Protein AF-A0A817KZR2-F1 (afdb_monomer)

Sequence (300 aa):
DVAGGILLILSTAPGFYASTDTSLSSEPISIPVISTEQKCSAGTMKNDMGIHPCSLCSSGSRSSA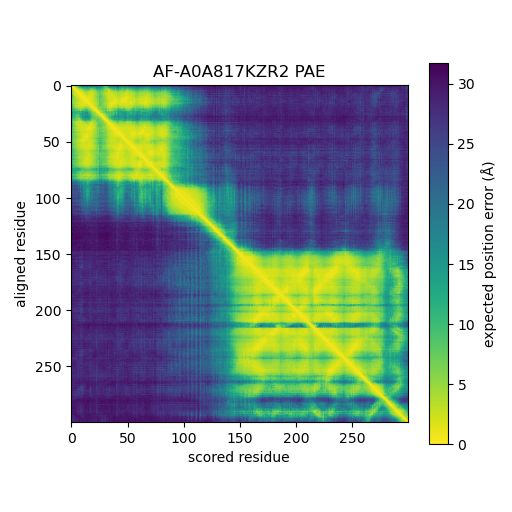GSTNCTACASSAFCPLGATEGEFWIGGLVTIVLIVLVSQAYAFSTKFIAQYPAESVSDSHFACDITIRNALFETTLQSVAVPQSDEEQIIFNLLNEQQWILHVNLLNTEIACSSISAIQIIGSSSVPLKLYPCSNKNSIVKTSIVLSSDADTIQWIIDDFKPIGGLGLGLAGSGKESGSSMLKDLEFSQAFYNSNRTLAQAAAVSLQLTMVSENINFIEKFIDVVKINFPRRFRN

Foldseek 3Di:
DPPDADEAFDKDDWQWAFALPCVPPPDPDDTPRYTDTDGAAWQWTAQDIGRDHTHGDAFQWTGHISHNDTHGDDPPDGGHISRGPPCPVVVVVVVVVVVVVVVVVVVCVVVVCVVCVPPPDDDDPPPPPPVQDDPDDPDPQPRRDDPDDPVVVVVVVQVQPWKKKKKKKFAQKPADPVQKWKWKDDPPDIHTFDKDDWDQDPSMTMIMTIDDDQEIAMEMGGRDQIWTQWMKIWMWIPWDDDDPDTRHIDIGMDIGGDNVDTPRAWDKDFDWDWDDDPPDRTDTRGPGIYIYGYDDDPDD

pLDDT: mean 77.52, std 17.87, range [34.56, 96.69]

Nearest PDB structures (foldseek):
  5k5t-assembly1_A  TM=7.949E-01  e=2.172E-01  Homo sapiens
  7m3g-assembly1_B  TM=4.752E-01  e=4.169E-02  Homo sapiens
  7dd7-assembly1_B  TM=4.635E-01  e=6.382E-02  Gallus gallus
  7dd7-assembly1_A  TM=4.570E-01  e=9.264E-02  Gallus gallus
  7qx4-assembly1_A  TM=4.360E-01  e=1.258E+00  Bacillus thuringiensis serovar israelensis

Mean predicted aligned error: 18.43 Å

Secondary structure (DSSP, 8-state):
------EE---B-TTEEEE--GGG-SS--PSSEEPEEEEPPTTEE--S-BSPPPEEPPTTEEE-TT-SSPEEPPTTS---TTEETTTHHHHHHHHHHHHHHHHHHHHHHHHHHHHS--------TTTT-TTS--S--SSTT--------HHHHHHHHHHHHPPEEEEEEEES----GGGEEEEEEETTEEEEEPPEEEEEETTEEEEEEEE-SSB-EEEEEE-------EEEEEEEE--EEETTEEEPPEEEEEEEE-TT----S-EEEEEEEEE--SSS--EEEEEEEEEEEPPPPPP-

Structure (mmCIF, N/CA/C/O backbone):
data_AF-A0A817KZR2-F1
#
_entry.id   AF-A0A817KZR2-F1
#
loop_
_atom_site.group_PDB
_atom_site.id
_atom_site.type_symbol
_atom_site.label_atom_id
_atom_site.label_alt_id
_atom_site.label_comp_id
_atom_site.label_asym_id
_atom_site.label_entity_id
_atom_site.label_seq_id
_atom_site.pdbx_PDB_ins_code
_atom_site.Cartn_x
_atom_site.Cartn_y
_atom_site.Cartn_z
_atom_site.occupancy
_atom_site.B_iso_or_equiv
_atom_site.auth_seq_id
_atom_site.auth_comp_id
_atom_site.auth_asym_id
_atom_site.auth_atom_id
_atom_site.pdbx_PDB_model_num
ATOM 1 N N . ASP A 1 1 ? 46.552 -14.234 -11.455 1.00 41.91 1 ASP A N 1
ATOM 2 C CA . ASP A 1 1 ? 47.406 -13.303 -12.214 1.00 41.91 1 ASP A CA 1
ATOM 3 C C . ASP A 1 1 ? 47.618 -12.010 -11.457 1.00 41.91 1 ASP A C 1
ATOM 5 O O . ASP A 1 1 ? 46.707 -11.201 -11.357 1.00 41.91 1 ASP A O 1
ATOM 9 N N . VAL A 1 2 ? 48.807 -11.832 -10.876 1.00 44.56 2 VAL A N 1
ATOM 10 C CA . VAL A 1 2 ? 49.249 -10.525 -10.370 1.00 44.56 2 VAL A CA 1
ATOM 11 C C . VAL A 1 2 ? 50.094 -9.917 -11.482 1.00 44.56 2 VAL A C 1
ATOM 13 O O . VAL A 1 2 ? 51.309 -10.096 -11.521 1.00 44.56 2 VAL A O 1
ATOM 16 N N . ALA A 1 3 ? 49.436 -9.304 -12.464 1.00 51.56 3 ALA A N 1
ATOM 17 C CA . ALA A 1 3 ? 50.134 -8.583 -13.518 1.00 51.56 3 ALA A CA 1
ATOM 18 C C . ALA A 1 3 ? 50.828 -7.367 -12.885 1.00 51.56 3 ALA A C 1
ATOM 20 O O . ALA A 1 3 ? 50.173 -6.409 -12.479 1.00 51.56 3 ALA A O 1
ATOM 21 N N . GLY A 1 4 ? 52.152 -7.434 -12.738 1.00 57.16 4 GLY A N 1
ATOM 22 C CA . GLY A 1 4 ? 52.956 -6.289 -12.324 1.00 57.16 4 GLY A CA 1
ATOM 23 C C . GLY A 1 4 ? 52.907 -5.212 -13.407 1.00 57.16 4 GLY A C 1
ATOM 24 O O . GLY A 1 4 ? 53.232 -5.483 -14.560 1.00 57.16 4 GLY A O 1
ATOM 25 N N . GLY A 1 5 ? 52.477 -4.005 -13.045 1.00 68.12 5 GLY A N 1
ATOM 26 C CA . GLY A 1 5 ? 52.471 -2.836 -13.924 1.00 68.12 5 GLY A CA 1
ATOM 27 C C . GLY A 1 5 ? 53.551 -1.835 -13.520 1.00 68.12 5 GLY A C 1
ATOM 28 O O . GLY A 1 5 ? 53.849 -1.682 -12.337 1.00 68.12 5 GLY A O 1
ATOM 29 N N . ILE A 1 6 ? 54.131 -1.142 -14.502 1.00 70.69 6 ILE A N 1
ATOM 30 C CA . ILE A 1 6 ? 55.020 0.002 -14.268 1.00 70.69 6 ILE A CA 1
ATOM 31 C C . ILE A 1 6 ? 54.154 1.268 -14.274 1.00 70.69 6 ILE A C 1
ATOM 33 O O . ILE A 1 6 ? 53.464 1.538 -15.258 1.00 70.69 6 ILE A O 1
ATOM 37 N N . LEU A 1 7 ? 54.191 2.025 -13.175 1.00 78.62 7 LEU A N 1
ATOM 38 C CA . LEU A 1 7 ? 53.552 3.335 -13.041 1.00 78.62 7 LEU A CA 1
ATOM 39 C C . LEU A 1 7 ? 54.625 4.421 -13.144 1.00 78.62 7 LEU A C 1
ATOM 41 O O . LEU A 1 7 ? 55.551 4.455 -12.333 1.00 78.62 7 LEU A O 1
ATOM 45 N N . LEU A 1 8 ? 54.490 5.310 -14.127 1.00 75.50 8 LEU A N 1
ATOM 46 C CA . LEU A 1 8 ? 55.374 6.461 -14.299 1.00 75.50 8 LEU A CA 1
ATOM 47 C C . LEU A 1 8 ? 54.651 7.724 -13.819 1.00 75.50 8 LEU A C 1
ATOM 49 O O . LEU A 1 8 ? 53.699 8.176 -14.454 1.00 75.50 8 LEU A O 1
ATOM 53 N N . ILE A 1 9 ? 55.109 8.289 -12.698 1.00 84.81 9 ILE A N 1
ATOM 54 C CA . ILE A 1 9 ? 54.607 9.559 -12.159 1.00 84.81 9 ILE A CA 1
ATOM 55 C C . ILE A 1 9 ? 55.545 10.676 -12.611 1.00 84.81 9 ILE A C 1
ATOM 57 O O . ILE A 1 9 ? 56.707 10.727 -12.203 1.00 84.81 9 ILE A O 1
ATOM 61 N N . LEU A 1 10 ? 55.046 11.558 -13.470 1.00 86.56 10 LEU A N 1
ATOM 62 C CA . LEU A 1 10 ? 55.789 12.702 -13.985 1.00 86.56 10 LEU A CA 1
ATOM 63 C C . LEU A 1 10 ? 55.672 13.891 -13.024 1.00 86.56 10 LEU A C 1
ATOM 65 O O . LEU A 1 10 ? 54.640 14.104 -12.389 1.00 86.56 10 LEU A O 1
ATOM 69 N N . SER A 1 11 ? 56.751 14.665 -12.912 1.00 90.69 11 SER A N 1
ATOM 70 C CA . SER A 1 11 ? 56.744 15.931 -12.175 1.00 90.69 11 SER A CA 1
ATOM 71 C C . SER A 1 11 ? 55.831 16.929 -12.878 1.00 90.69 11 SER A C 1
ATOM 73 O O . SER A 1 11 ? 55.920 17.063 -14.096 1.00 90.69 11 SER A O 1
ATOM 75 N N . THR A 1 12 ? 54.995 17.638 -12.120 1.00 93.50 12 THR A N 1
ATOM 76 C CA . THR A 1 12 ? 54.039 18.597 -12.683 1.00 93.50 12 THR A CA 1
ATOM 77 C C . THR A 1 12 ? 54.396 20.032 -12.328 1.00 93.50 12 THR A C 1
ATOM 79 O O . THR A 1 12 ? 55.004 20.296 -11.282 1.00 93.50 12 THR A O 1
ATOM 82 N N . ALA A 1 13 ? 54.001 20.970 -13.189 1.00 93.75 13 ALA A N 1
ATOM 83 C CA . ALA A 1 13 ? 54.174 22.401 -12.947 1.00 93.75 13 ALA A CA 1
ATOM 84 C C . ALA A 1 13 ? 53.373 22.902 -11.716 1.00 93.75 13 ALA A C 1
ATOM 86 O O . ALA A 1 13 ? 52.392 22.266 -11.308 1.00 93.75 13 ALA A O 1
ATOM 87 N N . PRO A 1 14 ? 53.749 24.056 -11.123 1.00 95.00 14 PRO A N 1
ATOM 88 C CA . PRO A 1 14 ? 52.947 24.721 -10.095 1.00 95.00 14 PRO A CA 1
ATOM 89 C C . PRO A 1 14 ? 51.485 24.910 -10.531 1.00 95.00 14 PRO A C 1
ATOM 91 O O . PRO A 1 14 ? 51.208 25.235 -11.684 1.00 95.00 14 PRO A O 1
ATOM 94 N N . GLY A 1 15 ? 50.544 24.695 -9.610 1.00 92.50 15 GLY A N 1
ATOM 95 C CA . GLY A 1 15 ? 49.101 24.699 -9.884 1.00 92.50 15 GLY A CA 1
ATOM 96 C C . GLY A 1 15 ? 48.530 23.384 -10.445 1.00 92.50 15 GLY A C 1
ATOM 97 O O . GLY A 1 15 ? 47.311 23.285 -10.615 1.00 92.50 15 GLY A O 1
ATOM 98 N N . PHE A 1 16 ? 49.363 22.364 -10.685 1.00 94.06 16 PHE A N 1
ATOM 99 C CA . PHE A 1 16 ? 48.947 21.049 -11.190 1.00 94.06 16 PHE A CA 1
ATOM 100 C C . PHE A 1 16 ? 49.477 19.910 -10.312 1.00 94.06 16 PHE A C 1
ATOM 102 O O . PHE A 1 16 ? 50.561 20.011 -9.742 1.00 94.06 16 PHE A O 1
ATOM 109 N N . TYR A 1 17 ? 48.759 18.794 -10.225 1.00 92.81 17 TYR A N 1
ATOM 110 C CA . TYR A 1 17 ? 49.214 17.561 -9.580 1.00 92.81 17 TYR A CA 1
ATOM 111 C C . TYR A 1 17 ? 49.200 16.391 -10.565 1.00 92.81 17 TYR A C 1
ATOM 113 O O . TYR A 1 17 ? 48.464 16.405 -11.552 1.00 92.81 17 TYR A O 1
ATOM 121 N N . ALA A 1 18 ? 50.034 15.385 -10.307 1.00 89.88 18 ALA A N 1
ATOM 122 C CA . ALA A 1 18 ? 50.061 14.172 -11.109 1.00 89.88 18 ALA A CA 1
ATOM 123 C C . ALA A 1 18 ? 48.846 13.304 -10.758 1.00 89.88 18 ALA A C 1
ATOM 125 O O . ALA A 1 18 ? 48.702 12.880 -9.610 1.00 89.88 18 ALA A O 1
ATOM 126 N N . SER A 1 19 ? 47.983 13.039 -11.736 1.00 84.44 19 SER A N 1
ATOM 127 C CA . SER A 1 19 ? 46.818 12.170 -11.580 1.00 84.44 19 SER A CA 1
ATOM 128 C C . SER A 1 19 ? 46.979 10.907 -12.413 1.00 84.44 19 SER A C 1
ATOM 130 O O . SER A 1 19 ? 47.470 10.944 -13.540 1.00 84.44 19 SER A O 1
ATOM 132 N N . THR A 1 20 ? 46.571 9.776 -11.849 1.00 79.31 20 THR A N 1
ATOM 133 C CA . THR A 1 20 ? 46.476 8.491 -12.557 1.00 79.31 20 THR A CA 1
ATOM 134 C C . THR A 1 20 ? 45.044 8.196 -12.994 1.00 79.31 20 THR A C 1
ATOM 136 O O . THR A 1 20 ? 44.739 7.064 -13.367 1.00 79.31 20 THR A O 1
ATOM 139 N N . ASP A 1 21 ? 44.146 9.179 -12.880 1.00 75.44 21 ASP A N 1
ATOM 140 C CA . ASP A 1 21 ? 42.753 9.031 -13.270 1.00 75.44 21 ASP A CA 1
ATOM 141 C C . ASP A 1 21 ? 42.641 8.946 -14.797 1.00 75.44 21 ASP A C 1
ATOM 143 O O . ASP A 1 21 ? 42.759 9.928 -15.527 1.00 75.44 21 ASP A O 1
ATOM 147 N N . THR A 1 22 ? 42.431 7.726 -15.279 1.00 65.94 22 THR A N 1
ATOM 148 C CA . THR A 1 22 ? 42.305 7.410 -16.704 1.00 65.94 22 THR A CA 1
ATOM 149 C C . THR A 1 22 ? 40.909 7.706 -17.248 1.00 65.94 22 THR A C 1
ATOM 151 O O . THR A 1 22 ? 40.724 7.668 -18.461 1.00 65.94 22 THR A O 1
ATOM 154 N N . SER A 1 23 ? 39.935 8.056 -16.395 1.00 68.25 23 SER A N 1
ATOM 155 C CA . SER A 1 23 ? 38.564 8.378 -16.826 1.00 68.25 23 SER A CA 1
ATOM 156 C C . SER A 1 23 ? 38.466 9.680 -17.628 1.00 68.25 23 SER A C 1
ATOM 158 O O . SER A 1 23 ? 37.510 9.882 -18.374 1.00 68.25 23 SER A O 1
ATOM 160 N N . LEU A 1 24 ? 39.473 10.547 -17.499 1.00 59.59 24 LEU A N 1
ATOM 161 C CA . LEU A 1 24 ? 39.588 11.819 -18.213 1.00 59.59 24 LEU A CA 1
ATOM 162 C C . LEU A 1 24 ? 40.488 11.723 -19.460 1.00 59.59 24 LEU A C 1
ATOM 164 O O . LEU A 1 24 ? 40.603 12.695 -20.205 1.00 59.59 24 LEU A O 1
ATOM 168 N N . SER A 1 25 ? 41.117 10.567 -19.699 1.00 58.56 25 SER A N 1
ATOM 169 C CA . SER A 1 25 ? 41.949 10.303 -20.877 1.00 58.56 25 SER A CA 1
ATOM 170 C C . SER A 1 25 ? 41.083 9.800 -22.032 1.00 58.56 25 SER A C 1
ATOM 172 O O . SER A 1 25 ? 40.357 8.820 -21.891 1.00 58.56 25 SER A O 1
ATOM 174 N N . SER A 1 26 ? 41.185 10.434 -23.204 1.00 57.88 26 SER A N 1
ATOM 175 C CA . SER A 1 26 ? 40.525 9.968 -24.434 1.00 57.88 26 SER A CA 1
ATOM 176 C C . SER A 1 26 ? 41.193 8.738 -25.065 1.00 57.88 26 SER A C 1
ATOM 178 O O . SER A 1 26 ? 40.680 8.204 -26.046 1.00 57.88 26 SER A O 1
ATOM 180 N N . GLU A 1 27 ? 42.335 8.301 -24.531 1.00 62.09 27 GLU A N 1
ATOM 181 C CA . GLU A 1 27 ? 43.135 7.188 -25.047 1.00 62.09 27 GLU A CA 1
ATOM 182 C C . GLU A 1 27 ? 42.934 5.909 -24.205 1.00 62.09 27 GLU A C 1
ATOM 184 O O . GLU A 1 27 ? 42.868 5.991 -22.972 1.00 62.09 27 GLU A O 1
ATOM 189 N N . PRO A 1 28 ? 42.853 4.720 -24.840 1.00 57.88 28 PRO A N 1
ATOM 190 C CA . PRO A 1 28 ? 42.720 3.442 -24.145 1.00 57.88 28 PRO A CA 1
ATOM 191 C C . PRO A 1 28 ? 43.945 3.153 -23.265 1.00 57.88 28 PRO A C 1
ATOM 193 O O . PRO A 1 28 ? 45.081 3.428 -23.641 1.00 57.88 28 PRO A O 1
ATOM 196 N N . ILE A 1 29 ? 43.710 2.562 -22.090 1.00 61.19 29 ILE A N 1
ATOM 197 C CA . ILE A 1 29 ? 44.733 2.301 -21.067 1.00 61.19 29 ILE A CA 1
ATOM 198 C C . ILE A 1 29 ? 45.778 1.307 -21.604 1.00 61.19 29 ILE A C 1
ATOM 200 O O . ILE A 1 29 ? 45.585 0.092 -21.547 1.00 61.19 29 ILE A O 1
ATOM 204 N N . SER A 1 30 ? 46.900 1.815 -22.114 1.00 59.22 30 SER A N 1
ATOM 205 C CA . SER A 1 30 ? 48.088 1.024 -22.449 1.00 59.22 30 SER A CA 1
ATOM 206 C C . SER A 1 30 ? 49.086 1.065 -21.293 1.00 59.22 30 SER A C 1
ATOM 208 O O . SER A 1 30 ? 49.420 2.139 -20.803 1.00 59.22 30 SER A O 1
ATOM 210 N N . ILE A 1 31 ? 49.583 -0.094 -20.855 1.00 64.69 31 ILE A N 1
ATOM 211 C CA . ILE A 1 31 ? 50.676 -0.183 -19.873 1.00 64.69 31 ILE A CA 1
ATOM 212 C C . ILE A 1 31 ? 51.995 0.189 -20.586 1.00 64.69 31 ILE A C 1
ATOM 214 O O . ILE A 1 31 ? 52.243 -0.360 -21.662 1.00 64.69 31 ILE A O 1
ATOM 218 N N . PRO A 1 32 ? 52.864 1.054 -20.015 1.00 61.34 32 PRO A N 1
ATOM 219 C CA . PRO A 1 32 ? 52.810 1.636 -18.667 1.00 61.34 32 PRO A CA 1
ATOM 220 C C . PRO A 1 32 ? 51.806 2.790 -18.519 1.00 61.34 32 PRO A C 1
ATOM 222 O O . PRO A 1 32 ? 51.666 3.617 -19.413 1.00 61.34 32 PRO A O 1
ATOM 225 N N . VAL A 1 33 ? 51.158 2.877 -17.348 1.00 72.31 33 VAL A N 1
ATOM 226 C CA . VAL A 1 33 ? 50.273 4.006 -17.008 1.00 72.31 33 VAL A CA 1
ATOM 227 C C . VAL A 1 33 ? 51.147 5.226 -16.723 1.00 72.31 33 VAL A C 1
ATOM 229 O O . VAL A 1 33 ? 51.982 5.200 -15.814 1.00 72.31 33 VAL A O 1
ATOM 232 N N . ILE A 1 34 ? 50.967 6.284 -17.510 1.00 75.69 34 ILE A N 1
ATOM 233 C CA . ILE A 1 34 ? 51.664 7.563 -17.354 1.00 75.69 34 ILE A CA 1
ATOM 234 C C . ILE A 1 34 ? 50.705 8.533 -16.668 1.00 75.69 34 ILE A C 1
ATOM 236 O O . ILE A 1 34 ? 49.574 8.705 -17.120 1.00 75.69 34 ILE A O 1
ATOM 240 N N . SER A 1 35 ? 51.138 9.162 -15.574 1.00 82.06 35 SER A N 1
ATOM 241 C CA . SER A 1 35 ? 50.326 10.181 -14.906 1.00 82.06 35 SER A CA 1
ATOM 242 C C . SER A 1 35 ? 50.127 11.404 -15.803 1.00 82.06 35 SER A C 1
ATOM 244 O O . SER A 1 35 ? 51.094 11.901 -16.385 1.00 82.06 35 SER A O 1
ATOM 246 N N . THR A 1 36 ? 48.917 11.948 -15.838 1.00 83.81 36 THR A N 1
ATOM 247 C CA . THR A 1 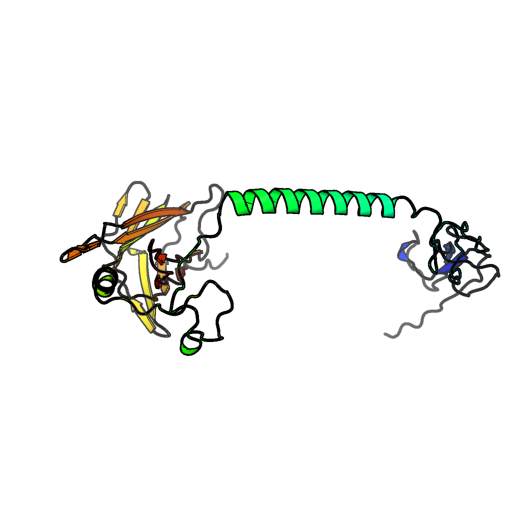36 ? 48.599 13.196 -16.540 1.00 83.81 36 THR A CA 1
ATOM 248 C C . THR A 1 36 ? 48.584 14.376 -15.573 1.00 83.81 36 THR A C 1
ATOM 250 O O . THR A 1 36 ? 48.220 14.225 -14.404 1.00 83.81 36 THR A O 1
ATOM 253 N N . GLU A 1 37 ? 48.952 15.566 -16.050 1.00 89.50 37 GLU A N 1
ATOM 254 C CA . GLU A 1 37 ? 48.844 16.791 -15.255 1.00 89.50 37 GLU A CA 1
ATOM 255 C C . GLU A 1 37 ? 47.373 17.177 -15.071 1.00 89.50 37 GLU A C 1
ATOM 257 O O . GLU A 1 37 ? 46.658 17.441 -16.038 1.00 89.50 37 GLU A O 1
ATOM 262 N N . GLN A 1 38 ? 46.917 17.242 -13.821 1.00 91.44 38 GLN A N 1
ATOM 263 C CA . GLN A 1 38 ? 45.575 17.692 -13.477 1.00 91.44 38 GLN A CA 1
ATOM 264 C C . GLN A 1 38 ? 45.643 1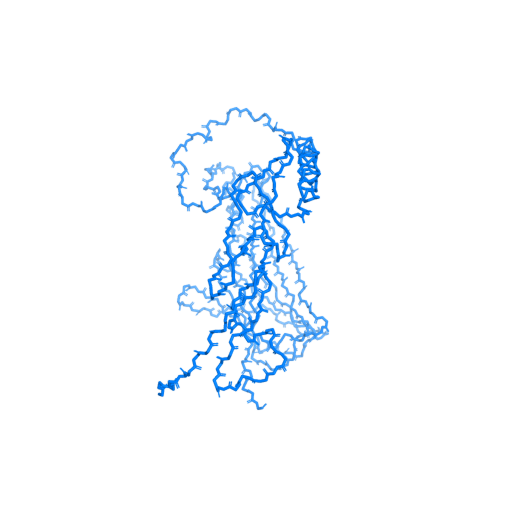8.986 -12.676 1.00 91.44 38 GLN A C 1
ATOM 266 O O . GLN A 1 38 ? 46.446 19.141 -11.759 1.00 91.44 38 GLN A O 1
ATOM 271 N N . LYS A 1 39 ? 44.788 19.944 -13.028 1.00 94.19 39 LYS A N 1
ATOM 272 C CA . LYS A 1 39 ? 44.721 21.243 -12.358 1.00 94.19 39 LYS A CA 1
ATOM 273 C C . LYS A 1 39 ? 44.287 21.066 -10.898 1.00 94.19 39 LYS A C 1
ATOM 275 O O . LYS A 1 39 ? 43.334 20.333 -10.633 1.00 94.19 39 LYS A O 1
ATOM 280 N N . CYS A 1 40 ? 44.946 21.754 -9.964 1.00 93.94 40 CYS A N 1
ATOM 281 C CA . CYS A 1 40 ? 44.518 21.779 -8.564 1.00 93.94 40 CYS A CA 1
ATOM 282 C C . CYS A 1 40 ? 43.063 22.260 -8.458 1.00 93.94 40 CYS A C 1
ATOM 284 O O . CYS A 1 40 ? 42.676 23.231 -9.120 1.00 93.94 40 CYS A O 1
ATOM 286 N N . SER A 1 41 ? 42.255 21.598 -7.629 1.00 93.12 41 SER A N 1
ATOM 287 C CA . SER A 1 41 ? 40.879 22.021 -7.366 1.00 93.12 41 SER A CA 1
ATOM 288 C C . SER A 1 41 ? 40.859 23.386 -6.676 1.00 93.12 41 SER A C 1
ATOM 290 O O . SER A 1 41 ? 41.814 23.764 -5.991 1.00 93.12 41 SER A O 1
ATOM 292 N N . ALA A 1 42 ? 39.772 24.142 -6.840 1.00 92.81 42 ALA A N 1
ATOM 293 C CA . ALA A 1 42 ? 39.595 25.382 -6.086 1.00 92.81 42 ALA A CA 1
ATOM 294 C C . ALA A 1 42 ? 39.697 25.107 -4.571 1.00 92.81 42 ALA A C 1
ATOM 296 O O . ALA A 1 42 ? 39.339 24.020 -4.116 1.00 92.81 42 ALA A O 1
ATOM 297 N N . GLY A 1 43 ? 40.241 26.059 -3.809 1.00 91.38 43 GLY A N 1
ATOM 298 C CA . GLY A 1 43 ? 40.534 25.885 -2.379 1.00 91.38 43 GLY A CA 1
ATOM 299 C C . GLY A 1 43 ? 41.850 25.155 -2.069 1.00 91.38 43 GLY A C 1
ATOM 300 O O . GLY A 1 43 ? 42.233 25.048 -0.901 1.00 91.38 43 GLY A O 1
ATOM 301 N N . THR A 1 44 ? 42.570 24.682 -3.092 1.00 95.19 44 THR A N 1
ATOM 302 C CA . THR A 1 44 ? 43.921 24.113 -2.958 1.00 95.19 44 THR A CA 1
ATOM 303 C C . THR A 1 44 ? 44.956 24.929 -3.734 1.00 95.19 44 THR A C 1
ATOM 305 O O . THR A 1 44 ? 44.606 25.697 -4.635 1.00 95.19 44 THR A O 1
ATOM 308 N N . MET A 1 45 ? 46.232 24.795 -3.379 1.00 94.94 45 MET A N 1
ATOM 309 C CA . MET A 1 45 ? 47.356 25.428 -4.065 1.00 94.94 45 MET A CA 1
ATOM 310 C C . MET A 1 45 ? 48.526 24.462 -4.241 1.00 94.94 45 MET A C 1
ATOM 312 O O . MET A 1 45 ? 48.655 23.465 -3.530 1.00 94.94 45 MET A O 1
ATOM 316 N N . LYS A 1 46 ? 49.407 24.786 -5.185 1.00 95.94 46 LYS A N 1
ATOM 317 C CA . LYS A 1 46 ? 50.726 24.163 -5.302 1.00 95.94 46 LYS A CA 1
ATOM 318 C C . LYS A 1 46 ? 51.703 25.171 -5.891 1.00 95.94 46 LYS A C 1
ATOM 320 O O . LYS A 1 46 ? 51.581 25.544 -7.056 1.00 95.94 46 LYS A O 1
ATOM 325 N N . ASN A 1 47 ? 52.641 25.616 -5.072 1.00 94.69 47 ASN A N 1
ATOM 326 C CA . ASN A 1 47 ? 53.638 26.630 -5.407 1.00 94.69 47 ASN A CA 1
ATOM 327 C C . ASN A 1 47 ? 54.898 26.036 -6.056 1.00 94.69 47 ASN A C 1
ATOM 329 O O . ASN A 1 47 ? 55.564 26.731 -6.819 1.00 94.69 47 ASN A O 1
ATOM 333 N N . ASP A 1 48 ? 55.190 24.760 -5.800 1.00 93.38 48 ASP A N 1
ATOM 334 C CA . ASP A 1 48 ? 56.425 24.109 -6.236 1.00 93.38 48 ASP A CA 1
ATOM 335 C C . ASP A 1 48 ? 56.184 23.062 -7.333 1.00 93.38 48 ASP A C 1
ATOM 337 O O . ASP A 1 48 ? 55.130 22.424 -7.411 1.00 93.38 48 ASP A O 1
ATOM 341 N N . MET A 1 49 ? 57.191 22.863 -8.185 1.00 92.81 49 MET A N 1
ATOM 342 C CA . MET A 1 49 ? 57.205 21.781 -9.169 1.00 92.81 49 MET A CA 1
ATOM 343 C C . MET A 1 49 ? 57.480 20.446 -8.466 1.00 92.81 49 MET A C 1
ATOM 345 O O . MET A 1 49 ? 58.376 20.358 -7.628 1.00 92.81 49 MET A O 1
ATOM 349 N N . GLY A 1 50 ? 56.740 19.392 -8.810 1.00 90.00 50 GLY A N 1
ATOM 350 C CA . GLY A 1 50 ? 56.990 18.066 -8.241 1.00 90.00 50 GLY A CA 1
ATOM 351 C C . GLY A 1 50 ? 55.826 17.098 -8.386 1.00 90.00 50 GLY A C 1
ATOM 352 O O . GLY A 1 50 ? 54.813 17.406 -9.009 1.00 90.00 50 GLY A O 1
ATOM 353 N N . ILE A 1 51 ? 55.947 15.931 -7.757 1.00 89.06 51 ILE A N 1
ATOM 354 C CA . ILE A 1 51 ? 54.920 14.872 -7.776 1.00 89.06 51 ILE A CA 1
ATOM 355 C C . ILE A 1 51 ? 53.909 14.977 -6.623 1.00 89.06 51 ILE A C 1
ATOM 357 O O . ILE A 1 51 ? 52.995 14.166 -6.517 1.00 89.06 51 ILE A O 1
ATOM 361 N N . HIS A 1 52 ? 54.078 15.957 -5.734 1.00 85.25 52 HIS A N 1
ATOM 362 C CA . HIS A 1 52 ? 53.237 16.104 -4.549 1.00 85.25 52 HIS A CA 1
ATOM 363 C C . HIS A 1 52 ? 51.808 16.559 -4.900 1.00 85.25 52 HIS A C 1
ATOM 365 O O . HIS A 1 52 ? 51.621 17.285 -5.889 1.00 85.25 52 HIS A O 1
ATOM 371 N N . PRO A 1 53 ? 50.809 16.154 -4.091 1.00 91.12 53 PRO A N 1
ATOM 372 C CA . PRO A 1 53 ? 49.437 16.630 -4.231 1.00 91.12 53 PRO A CA 1
ATOM 373 C C . PRO A 1 53 ? 49.328 18.124 -3.892 1.00 91.12 53 PRO A C 1
ATOM 375 O O . PRO A 1 53 ? 50.216 18.702 -3.263 1.00 91.12 53 PRO A O 1
ATOM 378 N N . CYS A 1 54 ? 48.221 18.747 -4.295 1.00 94.62 54 CYS A N 1
ATOM 379 C CA . CYS A 1 54 ? 47.911 20.126 -3.920 1.00 94.62 54 CYS A CA 1
ATOM 380 C C . CYS A 1 54 ? 47.644 20.226 -2.406 1.00 94.62 54 CYS A C 1
ATOM 382 O O . CYS A 1 54 ? 47.032 19.333 -1.817 1.00 94.62 54 CYS A O 1
ATOM 384 N N . SER A 1 55 ? 48.083 21.315 -1.777 1.00 94.88 55 SER A N 1
ATOM 385 C CA . SER A 1 55 ? 47.843 21.607 -0.362 1.00 94.88 55 SER A CA 1
ATOM 386 C C . SER A 1 55 ? 46.596 22.475 -0.186 1.00 94.88 55 SER A C 1
ATOM 388 O O . SER A 1 55 ? 46.258 23.281 -1.049 1.00 94.88 55 SER A O 1
ATOM 390 N N . LEU A 1 56 ? 45.879 22.312 0.926 1.00 95.25 56 LEU A N 1
ATOM 391 C CA . LEU A 1 56 ? 44.700 23.128 1.230 1.00 95.25 56 LEU A CA 1
ATOM 392 C C . LEU A 1 56 ? 45.105 24.546 1.646 1.00 95.25 56 LEU A C 1
ATOM 394 O O . LEU A 1 56 ? 46.050 24.728 2.416 1.00 95.25 56 LEU A O 1
ATOM 398 N N . CYS A 1 57 ? 44.349 25.545 1.187 1.00 94.56 57 CYS A N 1
ATOM 399 C CA . CYS A 1 57 ? 44.469 26.908 1.694 1.00 94.56 57 CYS A CA 1
ATOM 400 C C . CYS A 1 57 ? 44.071 26.974 3.173 1.00 94.56 57 CYS A C 1
ATOM 402 O O . CYS A 1 57 ? 43.045 26.419 3.573 1.00 94.56 57 CYS A O 1
ATOM 404 N N . SER A 1 58 ? 44.870 27.668 3.988 1.00 94.81 58 SER A N 1
ATOM 405 C CA . SER A 1 58 ? 44.594 27.863 5.413 1.00 94.81 58 SER A CA 1
ATOM 406 C C . SER A 1 58 ? 43.344 28.720 5.635 1.00 94.81 58 SER A C 1
ATOM 408 O O . SER A 1 58 ? 42.924 29.482 4.760 1.00 94.81 58 SER A O 1
ATOM 410 N N . SER A 1 59 ? 42.749 28.617 6.826 1.00 91.88 59 SER A N 1
ATOM 411 C CA . SER A 1 59 ? 41.609 29.450 7.226 1.00 91.88 59 SER A CA 1
ATOM 412 C C . SER A 1 59 ? 41.913 30.938 7.036 1.00 91.88 59 SER A C 1
ATOM 414 O O . SER A 1 59 ? 42.978 31.404 7.443 1.00 91.88 59 SER A O 1
ATOM 416 N N . GLY A 1 60 ? 40.972 31.684 6.456 1.00 91.25 60 GLY A N 1
ATOM 417 C CA . GLY A 1 60 ? 41.170 33.097 6.116 1.00 91.25 60 GLY A CA 1
ATOM 418 C C . GLY A 1 60 ? 41.816 33.336 4.748 1.00 91.25 60 GLY A C 1
ATOM 419 O O . GLY A 1 60 ? 42.015 34.493 4.372 1.00 91.25 60 GLY A O 1
ATOM 420 N N . SER A 1 61 ? 42.107 32.280 3.984 1.00 93.62 61 SER A N 1
ATOM 421 C CA . SER A 1 61 ? 42.606 32.372 2.613 1.00 93.62 61 SER A CA 1
ATOM 422 C C . SER A 1 61 ? 41.794 31.513 1.641 1.00 93.62 61 SER A C 1
ATOM 424 O O . SER A 1 61 ? 41.149 30.544 2.038 1.00 93.62 61 SER A O 1
ATOM 426 N N . ARG A 1 62 ? 41.812 31.883 0.360 1.00 92.00 62 ARG A N 1
ATOM 427 C CA . ARG A 1 62 ? 41.072 31.224 -0.722 1.00 92.00 62 ARG A CA 1
ATOM 428 C C . ARG A 1 62 ? 41.932 31.058 -1.970 1.00 92.00 62 ARG A C 1
ATOM 430 O O . ARG A 1 62 ? 42.904 31.788 -2.158 1.00 92.00 62 ARG A O 1
ATOM 437 N N . SER A 1 63 ? 41.554 30.142 -2.852 1.00 93.31 63 SER A N 1
ATOM 438 C CA . SER A 1 63 ? 42.177 30.009 -4.171 1.00 93.31 63 SER A CA 1
ATOM 439 C C . SER A 1 63 ? 41.170 29.598 -5.241 1.00 93.31 63 SER A C 1
ATOM 441 O O . SER A 1 63 ? 40.206 28.871 -4.984 1.00 93.31 63 SER A O 1
ATOM 443 N N . SER A 1 64 ? 41.411 30.044 -6.472 1.00 91.88 64 SER A N 1
ATOM 444 C CA . SER A 1 64 ? 40.770 29.486 -7.660 1.00 91.88 64 SER A CA 1
ATOM 445 C C . SER A 1 64 ? 41.489 28.216 -8.119 1.00 91.88 64 SER A C 1
ATOM 447 O O . SER A 1 64 ? 42.619 27.925 -7.717 1.00 91.88 64 SER A O 1
ATOM 449 N N . ALA A 1 65 ? 40.820 27.428 -8.964 1.00 91.44 65 ALA A N 1
ATOM 450 C CA . ALA A 1 65 ? 41.412 26.217 -9.517 1.00 91.44 65 ALA A CA 1
ATOM 451 C C . ALA A 1 65 ? 42.742 26.540 -10.221 1.00 91.44 65 ALA A C 1
ATOM 453 O O . ALA A 1 65 ? 42.805 27.460 -11.044 1.00 91.44 65 ALA A O 1
ATOM 454 N N . GLY A 1 66 ? 43.774 25.745 -9.929 1.00 90.81 66 GLY A N 1
ATOM 455 C CA . GLY A 1 66 ? 45.150 25.864 -10.432 1.00 90.81 66 GLY A CA 1
ATOM 456 C C . GLY A 1 66 ? 45.920 27.095 -9.973 1.00 90.81 66 GLY A C 1
ATOM 457 O O . GLY A 1 66 ? 46.867 27.493 -10.645 1.00 90.81 66 GLY A O 1
ATOM 458 N N . SER A 1 67 ? 45.523 27.706 -8.859 1.00 91.94 67 SER A N 1
ATOM 459 C CA . SER A 1 67 ? 46.320 28.766 -8.252 1.00 91.94 67 SER A CA 1
ATOM 460 C C . SER A 1 67 ? 47.624 28.219 -7.665 1.00 91.94 67 SER A C 1
ATOM 462 O O . SER A 1 67 ? 47.664 27.135 -7.077 1.00 91.94 67 SER A O 1
ATOM 464 N N . THR A 1 68 ? 48.694 29.004 -7.774 1.00 95.19 68 THR A N 1
ATOM 465 C CA . THR A 1 68 ? 49.983 28.712 -7.133 1.00 95.19 68 THR A CA 1
ATOM 466 C C . THR A 1 68 ? 50.051 29.222 -5.696 1.00 95.19 68 THR A C 1
ATOM 468 O O . THR A 1 68 ? 50.837 28.696 -4.918 1.00 95.19 68 THR A O 1
ATOM 471 N N . ASN A 1 69 ? 49.192 30.182 -5.330 1.00 95.38 69 ASN A N 1
ATOM 472 C CA . ASN A 1 69 ? 49.139 30.816 -4.011 1.00 95.38 69 ASN A CA 1
ATOM 473 C C . ASN A 1 69 ? 47.690 30.954 -3.507 1.00 95.38 69 ASN A C 1
ATOM 475 O O . ASN A 1 69 ? 46.753 31.069 -4.301 1.00 95.38 69 ASN A O 1
ATOM 479 N N . CYS A 1 70 ? 47.506 31.023 -2.188 1.00 94.19 70 CYS A N 1
ATOM 480 C CA . CYS A 1 70 ? 46.229 31.406 -1.581 1.00 94.19 70 CYS A CA 1
ATOM 481 C C . CYS A 1 70 ? 46.168 32.925 -1.367 1.00 94.19 70 CYS A C 1
ATOM 483 O O . CYS A 1 70 ? 47.136 33.541 -0.920 1.00 94.19 70 CYS A O 1
ATOM 485 N N . THR A 1 71 ? 45.026 33.537 -1.668 1.00 94.25 71 THR A N 1
ATOM 486 C CA . THR A 1 71 ? 44.759 34.963 -1.448 1.00 94.25 71 THR A CA 1
ATOM 487 C C . THR A 1 71 ? 43.976 35.160 -0.155 1.00 94.25 71 THR A C 1
ATOM 489 O O . THR A 1 71 ? 43.121 34.346 0.188 1.00 94.25 71 THR A O 1
ATOM 492 N N . ALA A 1 72 ? 44.260 36.227 0.594 1.00 93.50 72 ALA A N 1
ATOM 493 C CA . ALA A 1 72 ? 43.517 36.523 1.816 1.00 93.50 72 ALA A CA 1
ATOM 494 C C . ALA A 1 72 ? 42.054 36.872 1.496 1.00 93.50 72 ALA A C 1
ATOM 496 O O . ALA A 1 72 ? 41.761 37.615 0.555 1.00 93.50 72 ALA A O 1
ATOM 497 N N . CYS A 1 73 ? 41.134 36.346 2.298 1.00 89.38 73 CYS A N 1
ATOM 498 C CA . CYS A 1 73 ? 39.729 36.722 2.243 1.00 89.38 73 CYS A CA 1
ATOM 499 C C . CYS A 1 73 ? 39.519 38.156 2.765 1.00 89.38 73 CYS A C 1
ATOM 501 O O . CYS A 1 73 ? 40.292 38.659 3.580 1.00 89.38 73 CYS A O 1
ATOM 503 N N . ALA A 1 74 ? 38.463 38.829 2.294 1.00 88.31 74 ALA A N 1
ATOM 504 C CA . ALA A 1 74 ? 38.081 40.139 2.820 1.00 88.31 74 ALA A CA 1
ATOM 505 C C . ALA A 1 74 ? 37.735 40.035 4.316 1.00 88.31 74 ALA A C 1
ATOM 507 O O . ALA A 1 74 ? 37.164 39.035 4.748 1.00 88.31 74 ALA A O 1
ATOM 508 N N . SER A 1 75 ? 38.022 41.081 5.094 1.00 81.69 75 SER A N 1
ATOM 509 C CA . SER A 1 75 ? 37.821 41.095 6.554 1.00 81.69 75 SER A CA 1
ATOM 510 C C . SER A 1 75 ? 36.366 40.891 7.000 1.00 81.69 75 SER A C 1
ATOM 512 O O . SER A 1 75 ? 36.126 40.555 8.155 1.00 81.69 75 SER A O 1
ATOM 514 N N . SER A 1 76 ? 35.399 41.073 6.099 1.00 79.31 76 SER A N 1
ATOM 515 C CA . SER A 1 76 ? 33.967 40.868 6.338 1.00 79.31 76 SER A CA 1
ATOM 516 C C . SER A 1 76 ? 33.435 39.504 5.880 1.00 79.31 76 SER A C 1
ATOM 518 O O . SER A 1 76 ? 32.247 39.234 6.052 1.00 79.31 76 SER A O 1
ATOM 520 N N . ALA A 1 77 ? 34.269 38.644 5.288 1.00 80.06 77 ALA A N 1
ATOM 521 C CA . ALA A 1 77 ? 33.843 37.365 4.730 1.00 80.06 77 ALA A CA 1
ATOM 522 C C . ALA A 1 77 ? 34.273 36.186 5.612 1.00 80.06 77 ALA A C 1
ATOM 524 O O . ALA A 1 77 ? 35.446 36.043 5.958 1.00 80.06 77 ALA A O 1
ATOM 525 N N . PHE A 1 78 ? 33.330 35.292 5.923 1.00 81.94 78 PHE A N 1
ATOM 526 C CA . PHE A 1 78 ? 33.652 34.004 6.533 1.00 81.94 78 PHE A CA 1
ATOM 527 C C . PHE A 1 78 ? 34.373 33.117 5.509 1.00 81.94 78 PHE A C 1
ATOM 529 O O . PHE A 1 78 ? 33.859 32.881 4.418 1.00 81.94 78 PHE A O 1
ATOM 536 N N . CYS A 1 79 ? 35.575 32.656 5.854 1.00 87.44 79 CYS A N 1
ATOM 537 C CA . CYS A 1 79 ? 36.495 31.995 4.931 1.00 87.44 79 CYS A CA 1
ATOM 538 C C . CYS A 1 79 ? 37.073 30.730 5.588 1.00 87.44 79 CYS A C 1
ATOM 540 O O . CYS A 1 79 ? 38.120 30.797 6.247 1.00 87.44 79 CYS A O 1
ATOM 542 N N . PRO A 1 80 ? 36.351 29.597 5.498 1.00 87.44 80 PRO A N 1
ATOM 543 C CA . PRO A 1 80 ? 36.784 28.339 6.091 1.00 87.44 80 PRO A CA 1
ATOM 544 C C . PRO A 1 80 ? 38.005 27.766 5.356 1.00 87.44 80 PRO A C 1
ATOM 546 O O . PRO A 1 80 ? 38.406 28.244 4.296 1.00 87.44 80 PRO A O 1
ATOM 549 N N . LEU A 1 81 ? 38.619 26.737 5.939 1.00 90.31 81 LEU A N 1
ATOM 550 C CA . LEU A 1 81 ? 39.743 26.027 5.331 1.00 90.31 81 LEU A CA 1
ATOM 551 C C . LEU A 1 81 ? 39.317 25.449 3.969 1.00 90.31 81 LEU A C 1
ATOM 553 O O . LEU A 1 81 ? 38.282 24.792 3.881 1.00 90.31 81 LEU A O 1
ATOM 557 N N . GLY A 1 82 ? 40.093 25.721 2.916 1.00 86.94 82 GLY A N 1
ATOM 558 C CA . GLY A 1 82 ? 39.747 25.326 1.545 1.00 86.94 82 GLY A CA 1
ATOM 559 C C . GLY A 1 82 ? 38.694 26.195 0.838 1.00 86.94 82 GLY A C 1
ATOM 560 O O . GLY A 1 82 ? 38.064 25.720 -0.102 1.00 86.94 82 GLY A O 1
ATOM 561 N N . ALA A 1 83 ? 38.482 27.448 1.257 1.00 86.81 83 ALA A N 1
ATOM 562 C CA . ALA A 1 83 ? 37.520 28.346 0.611 1.00 86.81 83 ALA A CA 1
ATOM 563 C C . ALA A 1 83 ? 37.816 28.581 -0.888 1.00 86.81 83 ALA A C 1
ATOM 565 O O . ALA A 1 83 ? 38.963 28.796 -1.295 1.00 86.81 83 ALA A O 1
ATOM 566 N N . THR A 1 84 ? 36.759 28.602 -1.705 1.00 88.12 84 THR A N 1
ATOM 567 C CA . THR A 1 84 ? 36.835 28.775 -3.164 1.00 88.12 84 THR A CA 1
ATOM 568 C C . THR A 1 84 ? 36.354 30.165 -3.607 1.00 88.12 84 THR A C 1
ATOM 570 O O . THR A 1 84 ? 35.592 30.852 -2.919 1.00 88.12 84 THR A O 1
ATOM 573 N N . GLU A 1 85 ? 36.806 30.628 -4.775 1.00 75.94 85 GLU A N 1
ATOM 574 C CA . GLU A 1 85 ? 36.274 31.844 -5.401 1.00 75.94 85 GLU A CA 1
ATOM 575 C C . GLU A 1 85 ? 34.947 31.533 -6.117 1.00 75.94 85 GLU A C 1
ATOM 577 O O . GLU A 1 85 ? 34.952 30.957 -7.200 1.00 75.94 85 GLU A O 1
ATOM 582 N N . GLY A 1 86 ? 33.804 31.913 -5.524 1.00 66.50 86 GLY A N 1
ATOM 583 C CA . GLY A 1 86 ? 32.493 31.851 -6.199 1.00 66.50 86 GLY A CA 1
ATOM 584 C C . GLY A 1 86 ? 31.285 31.436 -5.348 1.00 66.50 86 GLY A C 1
ATOM 585 O O . GLY A 1 86 ? 30.152 31.613 -5.788 1.00 66.50 86 GLY A O 1
ATOM 586 N N . GLU A 1 87 ? 31.480 30.946 -4.122 1.00 59.72 87 GLU A N 1
ATOM 587 C CA . GLU A 1 87 ? 30.399 30.326 -3.324 1.00 59.72 87 GLU A CA 1
ATOM 588 C C . GLU A 1 87 ? 29.417 31.295 -2.635 1.00 59.72 87 GLU A C 1
ATOM 590 O O . GLU A 1 87 ? 28.421 30.861 -2.053 1.00 59.72 87 GLU A O 1
ATOM 595 N N . PHE A 1 88 ? 29.615 32.614 -2.739 1.00 59.34 88 PHE A N 1
ATOM 596 C CA . PHE A 1 88 ? 28.773 33.600 -2.040 1.00 59.34 88 PHE A CA 1
ATOM 597 C C . PHE A 1 88 ? 27.290 33.604 -2.468 1.00 59.34 88 PHE A C 1
ATOM 599 O O . PHE A 1 88 ? 26.447 34.112 -1.733 1.00 59.34 88 PHE A O 1
ATOM 606 N N . TRP A 1 89 ? 26.938 33.005 -3.610 1.00 60.50 89 TRP A N 1
ATOM 607 C CA . TRP A 1 89 ? 25.555 32.957 -4.106 1.00 60.50 89 TRP A CA 1
ATOM 608 C C . TRP A 1 89 ? 24.691 31.874 -3.442 1.00 60.50 89 TRP A C 1
ATOM 610 O O . TRP A 1 89 ? 23.474 32.029 -3.339 1.00 60.50 89 TRP A O 1
ATOM 620 N N . ILE A 1 90 ? 25.302 30.796 -2.944 1.00 66.25 90 ILE A N 1
ATOM 621 C CA . ILE A 1 90 ? 24.568 29.643 -2.396 1.00 66.25 90 ILE A CA 1
ATOM 622 C C . ILE A 1 90 ? 23.980 29.977 -1.015 1.00 66.25 90 ILE A C 1
ATOM 624 O O . ILE A 1 90 ? 22.844 29.605 -0.720 1.00 66.25 90 ILE A O 1
ATOM 628 N N . GLY A 1 91 ? 24.688 30.769 -0.200 1.00 67.00 91 GLY A N 1
ATOM 629 C CA . GLY A 1 91 ? 24.198 31.202 1.116 1.00 67.00 91 GLY A CA 1
ATOM 630 C C . GLY A 1 91 ? 22.926 32.064 1.055 1.00 67.00 91 GLY A C 1
ATOM 631 O O . GLY A 1 91 ? 22.045 31.944 1.910 1.00 67.00 91 GLY A O 1
ATOM 632 N N . GLY A 1 92 ? 22.776 32.882 0.007 1.00 74.06 92 GLY A N 1
ATOM 633 C CA . GLY A 1 92 ? 21.570 33.690 -0.207 1.00 74.06 92 GLY A CA 1
ATOM 634 C C . GLY A 1 92 ? 20.330 32.837 -0.491 1.00 74.06 92 GLY A C 1
ATOM 635 O O . GLY A 1 92 ? 19.272 33.065 0.096 1.00 74.06 92 GLY A O 1
ATOM 636 N N . LEU A 1 93 ? 20.468 31.805 -1.329 1.00 79.88 93 LEU A N 1
ATOM 637 C CA . LEU A 1 93 ? 19.361 30.913 -1.689 1.00 79.88 93 LEU A CA 1
ATOM 638 C C . LEU A 1 93 ? 18.870 30.079 -0.502 1.00 79.88 93 LEU A C 1
ATOM 640 O O . LEU A 1 93 ? 17.661 29.970 -0.300 1.00 79.88 93 LEU A O 1
ATOM 644 N N . VAL A 1 94 ? 19.782 29.551 0.321 1.00 82.00 94 VAL A N 1
ATOM 645 C CA . VAL A 1 94 ? 19.416 28.786 1.528 1.00 82.00 94 VAL A CA 1
ATOM 646 C C . VAL A 1 94 ? 18.586 29.642 2.487 1.00 82.00 94 VAL A C 1
ATOM 648 O O . VAL A 1 94 ? 17.578 29.180 3.021 1.00 82.00 94 VAL A O 1
ATOM 651 N N . THR A 1 95 ? 18.954 30.914 2.646 1.00 86.38 95 THR A N 1
ATOM 652 C CA . THR A 1 95 ? 18.235 31.842 3.528 1.00 86.38 95 THR A CA 1
ATOM 653 C C . THR A 1 95 ? 16.809 32.110 3.031 1.00 86.38 95 THR A C 1
ATOM 655 O O . THR A 1 95 ? 15.867 32.100 3.821 1.00 86.38 95 THR A O 1
ATOM 658 N N . ILE A 1 96 ? 16.621 32.275 1.716 1.00 88.31 96 ILE A N 1
ATOM 659 C CA . ILE A 1 96 ? 15.295 32.484 1.109 1.00 88.31 96 ILE A CA 1
ATOM 660 C C . ILE A 1 96 ? 14.400 31.252 1.300 1.00 88.31 96 ILE A C 1
ATOM 662 O O . ILE A 1 96 ? 13.239 31.393 1.686 1.00 88.31 96 ILE A O 1
ATOM 666 N N . VAL A 1 97 ? 14.931 30.044 1.084 1.00 92.56 97 VAL A N 1
ATOM 667 C CA . VAL A 1 97 ? 14.173 28.791 1.261 1.00 92.56 97 VAL A CA 1
ATOM 668 C C . VAL A 1 97 ? 13.684 28.635 2.702 1.00 92.56 97 VAL A C 1
ATOM 670 O O . VAL A 1 97 ? 12.533 28.263 2.930 1.00 92.56 97 VAL A O 1
ATOM 673 N N . LEU A 1 98 ? 14.529 28.970 3.678 1.00 93.56 98 LEU A N 1
ATOM 674 C CA . LEU A 1 98 ? 14.197 28.854 5.098 1.00 93.56 98 LEU A CA 1
ATOM 675 C C . LEU A 1 98 ? 13.041 29.793 5.487 1.00 93.56 98 LEU A C 1
ATOM 677 O O . LEU A 1 98 ? 12.116 29.382 6.186 1.00 93.56 98 LEU A O 1
ATOM 681 N N . ILE A 1 99 ? 13.030 31.019 4.955 1.00 94.19 99 ILE A N 1
ATOM 682 C CA . ILE A 1 99 ? 11.937 31.985 5.156 1.00 94.19 99 ILE A CA 1
ATOM 683 C C . ILE A 1 99 ? 10.618 31.466 4.555 1.00 94.19 99 ILE A C 1
ATOM 685 O O . ILE A 1 99 ? 9.563 31.548 5.193 1.00 94.19 99 ILE A O 1
ATOM 689 N N . VAL A 1 100 ? 10.662 30.887 3.350 1.00 95.12 100 VAL A N 1
ATOM 690 C CA . VAL A 1 100 ? 9.473 30.305 2.704 1.00 95.12 100 VAL A CA 1
ATOM 691 C C . VAL A 1 100 ? 8.921 29.128 3.517 1.00 95.12 100 VAL A C 1
ATOM 693 O O . VAL A 1 100 ? 7.715 29.059 3.738 1.00 95.12 100 VAL A O 1
ATOM 696 N N . LEU A 1 101 ? 9.774 28.242 4.036 1.00 94.38 101 LEU A N 1
ATOM 697 C CA . LEU A 1 101 ? 9.323 27.109 4.852 1.00 94.38 101 LEU A CA 1
ATOM 698 C C . LEU A 1 101 ? 8.665 27.553 6.161 1.00 94.38 101 LEU A C 1
ATOM 700 O O . LEU A 1 101 ? 7.596 27.052 6.507 1.00 94.38 101 LEU A O 1
ATOM 704 N N . VAL A 1 102 ? 9.258 28.521 6.865 1.00 96.44 102 VAL A N 1
ATOM 705 C CA . VAL A 1 102 ? 8.699 29.036 8.126 1.00 96.44 102 VAL A CA 1
ATOM 706 C C . VAL A 1 102 ? 7.353 29.725 7.890 1.00 96.44 102 VAL A C 1
ATOM 708 O O . VAL A 1 102 ? 6.407 29.492 8.643 1.00 96.44 102 VAL A O 1
ATOM 711 N N . SER A 1 103 ? 7.227 30.523 6.824 1.00 95.00 103 SER A N 1
ATOM 712 C CA . SER A 1 103 ? 5.953 31.179 6.492 1.00 95.00 103 SER A CA 1
ATOM 713 C C . SER A 1 103 ? 4.844 30.177 6.149 1.00 95.00 103 SER A C 1
ATOM 715 O O . SER A 1 103 ? 3.721 30.328 6.634 1.00 95.00 103 SER A O 1
ATOM 717 N N . GLN A 1 104 ? 5.155 29.115 5.399 1.00 94.75 104 GLN A N 1
ATOM 718 C CA . GLN A 1 104 ? 4.184 28.064 5.081 1.00 94.75 104 GLN A CA 1
ATOM 719 C C . GLN A 1 104 ? 3.797 27.234 6.310 1.00 94.75 104 GLN A C 1
ATOM 721 O O . GLN A 1 104 ? 2.617 26.946 6.502 1.00 94.75 104 GLN A O 1
ATOM 726 N N . ALA A 1 105 ? 4.751 26.899 7.184 1.00 95.12 105 ALA A N 1
ATOM 727 C CA . ALA A 1 105 ? 4.469 26.197 8.436 1.00 95.12 105 ALA A CA 1
ATOM 728 C C . ALA A 1 105 ? 3.550 27.020 9.355 1.00 95.12 105 ALA A C 1
ATOM 730 O O . ALA A 1 105 ? 2.614 26.483 9.950 1.00 95.12 105 ALA A O 1
ATOM 731 N N . TYR A 1 106 ? 3.768 28.335 9.422 1.00 96.69 106 TYR A N 1
ATOM 732 C CA . TYR A 1 106 ? 2.906 29.244 10.171 1.00 96.69 106 TYR A CA 1
ATOM 733 C C . TYR A 1 106 ? 1.488 29.317 9.580 1.00 96.69 106 TYR A C 1
ATOM 735 O O . TYR A 1 106 ? 0.497 29.178 10.303 1.00 96.69 106 TYR A O 1
ATOM 743 N N . ALA A 1 107 ? 1.370 29.474 8.258 1.00 94.50 107 ALA A N 1
ATOM 744 C CA . ALA A 1 107 ? 0.079 29.492 7.573 1.00 94.50 107 ALA A CA 1
ATOM 745 C C . ALA A 1 107 ? -0.692 28.175 7.767 1.00 94.50 107 ALA A C 1
ATOM 747 O O . ALA A 1 107 ? -1.888 28.196 8.060 1.00 94.50 107 ALA A O 1
ATOM 748 N N . PHE A 1 108 ? -0.003 27.037 7.678 1.00 92.44 108 PHE A N 1
ATOM 749 C CA . PHE A 1 108 ? -0.590 25.728 7.943 1.00 92.44 108 PHE A CA 1
ATOM 750 C C . PHE A 1 108 ? -1.067 25.603 9.394 1.00 92.44 108 PHE A C 1
ATOM 752 O O . PHE A 1 108 ? -2.220 25.249 9.616 1.00 92.44 108 PHE A O 1
ATOM 759 N N . SER A 1 109 ? -0.228 25.957 10.373 1.00 93.38 109 SER A N 1
ATOM 760 C CA . SER A 1 109 ? -0.563 25.865 11.801 1.00 93.38 109 SER A CA 1
ATOM 761 C C . SER A 1 109 ? -1.820 26.668 12.156 1.00 93.38 109 SER A C 1
ATOM 763 O O . SER A 1 109 ? -2.740 26.150 12.786 1.00 93.38 109 SER A O 1
ATOM 765 N N . THR A 1 110 ? -1.923 27.908 11.667 1.00 91.94 110 THR A N 1
ATOM 766 C CA . THR A 1 110 ? -3.107 28.751 11.921 1.00 91.94 110 THR A CA 1
ATOM 767 C C . THR A 1 110 ? -4.386 28.181 11.303 1.00 91.94 110 THR A C 1
ATOM 769 O O . THR A 1 110 ? -5.440 28.215 11.937 1.00 91.94 110 THR A O 1
ATOM 772 N N . LYS A 1 111 ? -4.313 27.621 10.089 1.00 88.94 111 LYS A N 1
ATOM 773 C CA . LYS A 1 111 ? -5.459 26.968 9.438 1.00 88.94 111 LYS A CA 1
ATOM 774 C C . LYS A 1 111 ? -5.843 25.662 10.123 1.00 88.94 111 LYS A C 1
ATOM 776 O O . LYS A 1 111 ? -7.030 25.409 10.292 1.00 88.94 111 LYS A O 1
ATOM 781 N N . PHE A 1 112 ? -4.857 24.879 10.545 1.00 85.00 112 PHE A N 1
ATOM 782 C CA . PHE A 1 112 ? -5.061 23.615 11.238 1.00 85.00 112 PHE A CA 1
ATOM 783 C C . PHE A 1 112 ? -5.766 23.821 12.585 1.00 85.00 112 PHE A C 1
ATOM 785 O O . PHE A 1 112 ? -6.791 23.195 12.829 1.00 85.00 112 PHE A O 1
ATOM 792 N N . ILE A 1 113 ? -5.298 24.765 13.411 1.00 83.31 113 ILE A N 1
ATOM 793 C CA . ILE A 1 113 ? -5.933 25.088 14.702 1.00 83.31 113 ILE A CA 1
ATOM 794 C C . ILE A 1 113 ? -7.349 25.652 14.507 1.00 83.31 113 ILE A C 1
ATOM 796 O O . ILE A 1 113 ? -8.243 25.356 15.293 1.00 83.31 113 ILE A O 1
ATOM 800 N N . ALA A 1 114 ? -7.580 26.450 13.459 1.00 82.44 114 ALA A N 1
ATOM 801 C CA . ALA A 1 114 ? -8.914 26.977 13.165 1.00 82.44 114 ALA A CA 1
ATOM 802 C C . ALA A 1 114 ? -9.899 25.892 12.697 1.00 82.44 114 ALA A C 1
ATOM 804 O O . ALA A 1 114 ? -11.099 26.015 12.932 1.00 82.44 114 ALA A O 1
ATOM 805 N N . GLN A 1 115 ? -9.405 24.859 12.013 1.00 79.94 115 GLN A N 1
ATOM 806 C CA . GLN A 1 115 ? -10.225 23.761 11.504 1.00 79.94 115 GLN A CA 1
ATOM 807 C C . GLN A 1 115 ? -10.491 22.684 12.563 1.00 79.94 115 GLN A C 1
ATOM 809 O O . GLN A 1 115 ? -11.549 22.063 12.534 1.00 79.94 115 GLN A O 1
ATOM 814 N N . TYR A 1 116 ? -9.566 22.508 13.506 1.00 65.31 116 TYR A N 1
ATOM 815 C CA . TYR A 1 116 ? -9.681 21.591 14.636 1.00 65.31 116 TYR A CA 1
ATOM 816 C C . TYR A 1 116 ? -9.483 22.375 15.939 1.00 65.31 116 TYR A C 1
ATOM 818 O O . TYR A 1 116 ? -8.402 22.303 16.535 1.00 65.31 116 TYR A O 1
ATOM 826 N N . PRO A 1 117 ? -10.473 23.184 16.371 1.00 69.25 117 PRO A N 1
ATOM 827 C CA . PRO A 1 117 ? -10.395 23.834 17.671 1.00 69.25 117 PRO A CA 1
ATOM 828 C C . PRO A 1 117 ? -10.179 22.751 18.725 1.00 69.25 117 PRO A C 1
ATOM 830 O O . PRO A 1 117 ? -10.878 21.741 18.714 1.00 69.25 117 PRO A O 1
ATOM 833 N N . ALA A 1 118 ? -9.182 22.941 19.593 1.00 60.19 118 ALA A N 1
ATOM 834 C CA . ALA A 1 118 ? -8.910 22.005 20.673 1.00 60.19 118 ALA A CA 1
ATOM 835 C C . ALA A 1 118 ? -10.204 21.807 21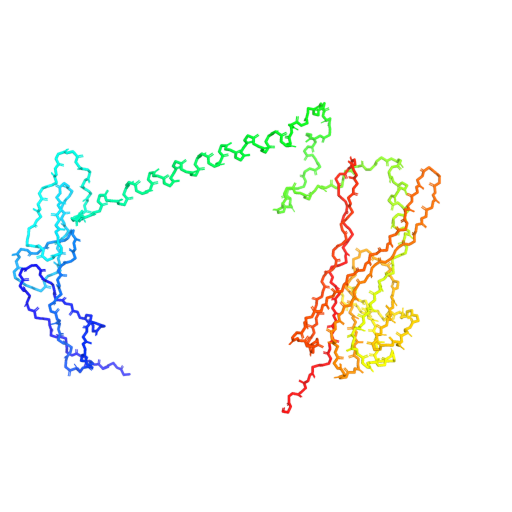.464 1.00 60.19 118 ALA A C 1
ATOM 837 O O . ALA A 1 118 ? -10.699 22.748 22.089 1.00 60.19 118 ALA A O 1
ATOM 838 N N . GLU A 1 119 ? -10.781 20.611 21.370 1.00 51.12 119 GLU A N 1
ATOM 839 C CA . GLU A 1 119 ? -11.973 20.272 22.125 1.00 51.12 119 GLU A CA 1
ATOM 840 C C . GLU A 1 119 ? -11.624 20.442 23.601 1.00 51.12 119 GLU A C 1
ATOM 842 O O . GLU A 1 119 ? -10.709 19.802 24.123 1.00 51.12 119 GLU A O 1
ATOM 847 N N . SER A 1 120 ? -12.303 21.369 24.275 1.00 51.16 120 SER A N 1
ATOM 848 C CA . SER A 1 120 ? -12.205 21.502 25.721 1.00 51.16 120 SER A CA 1
ATOM 849 C C . SER A 1 120 ? -12.979 20.341 26.336 1.00 51.16 120 SER A C 1
ATOM 851 O O . SER A 1 120 ? -14.133 20.492 26.738 1.00 51.16 120 SER A O 1
ATOM 853 N N . VAL A 1 121 ? -12.375 19.158 26.329 1.00 52.97 121 VAL A N 1
ATOM 854 C CA . VAL A 1 121 ? -12.933 17.989 27.000 1.00 52.97 121 VAL A CA 1
ATOM 855 C C . VAL A 1 121 ? -12.803 18.219 28.502 1.00 52.97 121 VAL A C 1
ATOM 857 O O . VAL A 1 121 ? -11.726 18.545 28.999 1.00 52.97 121 VAL A O 1
ATOM 860 N N . SER A 1 122 ? -13.911 18.094 29.230 1.00 59.78 122 SER A N 1
ATOM 861 C CA . SER A 1 122 ? -13.890 18.025 30.693 1.00 59.78 122 SER A CA 1
ATOM 862 C C . SER A 1 122 ? -13.021 16.850 31.143 1.00 59.78 122 SER A C 1
ATOM 864 O O . SER A 1 122 ? -13.044 15.814 30.480 1.00 59.78 122 SER A O 1
ATOM 866 N N . ASP A 1 123 ? -12.301 17.001 32.260 1.00 54.53 123 ASP A N 1
ATOM 867 C CA . ASP A 1 123 ? -11.365 16.002 32.796 1.00 54.53 123 ASP A CA 1
ATOM 868 C C . ASP A 1 123 ? -11.927 14.572 32.717 1.00 54.53 123 ASP A C 1
ATOM 870 O O . ASP A 1 123 ? -12.818 14.174 33.471 1.00 54.53 123 ASP A O 1
ATOM 874 N N . SER A 1 124 ? -11.403 13.776 31.782 1.00 52.38 124 SER A N 1
ATOM 875 C CA . SER A 1 124 ? -11.769 12.371 31.657 1.00 52.38 124 SER A CA 1
ATOM 876 C C . SER A 1 124 ? -11.014 11.571 32.719 1.00 52.38 124 SER A C 1
ATOM 878 O O . SER A 1 124 ? -9.801 11.377 32.612 1.00 52.38 124 SER A O 1
ATOM 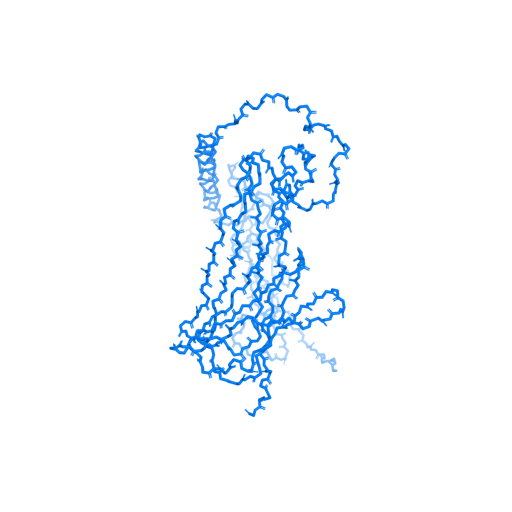880 N N . HIS A 1 125 ? -11.729 11.066 33.724 1.00 54.16 125 HIS A N 1
ATOM 881 C CA . HIS A 1 125 ? -11.166 10.264 34.819 1.00 54.16 125 HIS A CA 1
ATOM 882 C C . HIS A 1 125 ? -10.452 8.971 34.373 1.00 54.16 125 HIS A C 1
ATOM 884 O O . HIS A 1 125 ? -9.711 8.387 35.158 1.00 54.16 125 HIS A O 1
ATOM 890 N N . PHE A 1 126 ? -10.633 8.542 33.120 1.00 55.31 126 PHE A N 1
ATOM 891 C CA . PHE A 1 126 ? -10.068 7.303 32.580 1.00 55.31 126 PHE A CA 1
ATOM 892 C C . PHE A 1 126 ? -8.777 7.491 31.765 1.00 55.31 126 PHE A C 1
ATOM 894 O O . PHE A 1 126 ? -8.059 6.520 31.545 1.00 55.31 126 PHE A O 1
ATOM 901 N N . ALA A 1 127 ? -8.424 8.713 31.343 1.00 51.03 127 ALA A N 1
ATOM 902 C CA . ALA A 1 127 ? -7.264 8.927 30.463 1.00 51.03 127 ALA A CA 1
ATOM 903 C C . ALA A 1 127 ? -5.897 8.789 31.167 1.00 51.03 127 ALA A C 1
ATOM 905 O O . ALA A 1 127 ? -4.868 8.674 30.501 1.00 51.03 127 ALA A O 1
ATOM 906 N N . CYS A 1 128 ? -5.876 8.778 32.503 1.00 53.12 128 CYS A N 1
ATOM 907 C CA . CYS A 1 128 ? -4.649 8.695 33.301 1.00 53.12 128 CYS A CA 1
ATOM 908 C C . CYS A 1 128 ? -4.431 7.331 33.977 1.00 53.12 128 CYS A C 1
ATOM 910 O O . CYS A 1 128 ? -3.477 7.196 34.745 1.00 53.12 128 CYS A O 1
ATOM 912 N N . ASP A 1 129 ? -5.268 6.320 33.712 1.00 49.72 129 ASP A N 1
ATOM 913 C CA . ASP A 1 129 ? -5.036 4.986 34.270 1.00 49.72 129 ASP A CA 1
ATOM 914 C C . ASP A 1 129 ? -3.918 4.262 33.503 1.00 49.72 129 ASP A C 1
ATOM 916 O O . ASP A 1 129 ? -4.093 3.688 32.425 1.00 49.72 129 ASP A O 1
ATOM 920 N N . ILE A 1 130 ? -2.722 4.310 34.086 1.00 57.06 130 ILE A N 1
ATOM 921 C CA . ILE A 1 130 ? -1.503 3.680 33.572 1.00 57.06 130 ILE A CA 1
ATOM 922 C C . ILE A 1 130 ? -1.596 2.149 33.476 1.00 57.06 130 ILE A C 1
ATOM 924 O O . ILE A 1 130 ? -0.747 1.551 32.819 1.00 57.06 130 ILE A O 1
ATOM 928 N N . THR A 1 131 ? -2.602 1.508 34.083 1.00 55.78 131 THR A N 1
ATOM 929 C CA . THR A 1 131 ? -2.796 0.050 33.988 1.00 55.78 131 THR A CA 1
ATOM 930 C C . THR A 1 131 ? -3.376 -0.399 32.643 1.00 55.78 131 THR A C 1
ATOM 932 O O . THR A 1 131 ? -3.229 -1.563 32.276 1.00 55.78 131 THR A O 1
ATOM 935 N N . ILE A 1 132 ? -3.964 0.522 31.868 1.00 50.31 132 ILE A N 1
ATOM 936 C CA . ILE A 1 132 ? -4.591 0.247 30.561 1.00 50.31 132 ILE A CA 1
ATOM 937 C C . ILE A 1 132 ? -3.606 0.511 29.400 1.00 50.31 132 ILE A C 1
ATOM 939 O O . ILE A 1 132 ? -3.803 0.067 28.267 1.00 50.31 132 ILE A O 1
ATOM 943 N N . ARG A 1 133 ? -2.477 1.186 29.666 1.00 44.97 133 ARG A N 1
ATOM 944 C CA . ARG A 1 133 ? -1.412 1.430 28.681 1.00 44.97 133 ARG A CA 1
ATOM 945 C C . ARG A 1 133 ? -0.502 0.208 28.537 1.00 44.97 133 ARG A C 1
ATOM 947 O O . ARG A 1 133 ? 0.524 0.093 29.203 1.00 44.97 133 ARG A O 1
ATOM 954 N N . ASN A 1 134 ? -0.841 -0.684 27.611 1.00 42.50 134 ASN A N 1
ATOM 955 C CA . ASN A 1 134 ? 0.080 -1.724 27.156 1.00 42.50 134 ASN A CA 1
ATOM 956 C C . ASN A 1 134 ? 1.141 -1.091 26.234 1.00 42.50 134 ASN A C 1
ATOM 958 O O . ASN A 1 134 ? 0.815 -0.538 25.186 1.00 42.50 134 ASN A O 1
ATOM 962 N N . ALA A 1 135 ? 2.412 -1.137 26.632 1.00 41.97 135 ALA A N 1
ATOM 963 C CA . ALA A 1 135 ? 3.536 -0.448 25.984 1.00 41.97 135 ALA A CA 1
ATOM 964 C C . ALA A 1 135 ? 4.018 -1.097 24.663 1.00 41.97 135 ALA A C 1
ATOM 966 O O . ALA A 1 135 ? 5.201 -1.024 24.339 1.00 41.97 135 ALA A O 1
ATOM 967 N N . LEU A 1 136 ? 3.134 -1.763 23.915 1.00 41.53 136 LEU A N 1
ATOM 968 C CA . LEU A 1 136 ? 3.517 -2.667 22.824 1.00 41.53 136 LEU A CA 1
ATOM 969 C C . LEU A 1 136 ? 2.705 -2.443 21.539 1.00 41.53 136 LEU A C 1
ATOM 971 O O . LEU A 1 136 ? 2.322 -3.396 20.872 1.00 41.53 136 LEU A O 1
ATOM 975 N N . PHE A 1 137 ? 2.462 -1.179 21.182 1.00 44.72 137 PHE A N 1
ATOM 976 C CA . PHE A 1 137 ? 1.886 -0.819 19.885 1.00 44.72 137 PHE A CA 1
ATOM 977 C C . PHE A 1 137 ? 2.767 0.204 19.161 1.00 44.72 137 PHE A C 1
ATOM 979 O O . PHE A 1 137 ? 3.183 1.208 19.739 1.00 44.72 137 PHE A O 1
ATOM 986 N N . GLU A 1 138 ? 3.067 -0.075 17.888 1.00 42.81 138 GLU A N 1
ATOM 987 C CA . GLU A 1 138 ? 3.955 0.720 17.023 1.00 42.81 138 GLU A CA 1
ATOM 988 C C . GLU A 1 138 ? 3.326 2.043 16.549 1.00 42.81 138 GLU A C 1
ATOM 990 O O . GLU A 1 138 ? 4.022 2.891 15.993 1.00 42.81 138 GLU A O 1
ATOM 995 N N . THR A 1 139 ? 2.027 2.268 16.786 1.00 45.62 139 THR A N 1
ATOM 996 C CA . THR A 1 139 ? 1.355 3.530 16.445 1.00 45.62 139 THR A CA 1
ATOM 997 C C . THR A 1 139 ? 0.406 3.985 17.555 1.00 45.62 139 THR A C 1
ATOM 999 O O . THR A 1 139 ? -0.262 3.183 18.201 1.00 45.62 139 THR A O 1
ATOM 1002 N N . THR A 1 140 ? 0.311 5.301 17.767 1.00 41.56 140 THR A N 1
ATOM 1003 C CA . THR A 1 140 ? -0.531 5.946 18.797 1.00 41.56 140 THR A CA 1
ATOM 1004 C C . THR A 1 140 ? -2.044 5.805 18.572 1.00 41.56 140 THR A C 1
ATOM 1006 O O . THR A 1 140 ? -2.817 6.348 19.354 1.00 41.56 140 THR A O 1
ATOM 1009 N N . LEU A 1 141 ? -2.472 5.111 17.512 1.00 45.94 141 LEU A N 1
ATOM 1010 C CA . LEU A 1 141 ? -3.874 4.941 17.106 1.00 45.94 141 LEU A CA 1
ATOM 1011 C C . LEU A 1 141 ? -4.478 3.583 17.501 1.00 45.94 141 LEU A C 1
ATOM 1013 O O . LEU A 1 141 ? -5.683 3.398 17.370 1.00 45.94 141 LEU A O 1
ATOM 1017 N N . GLN A 1 142 ? -3.682 2.650 18.025 1.00 41.09 142 GLN A N 1
ATOM 1018 C CA . GLN A 1 142 ? -4.177 1.366 18.531 1.00 41.09 142 GLN A CA 1
ATOM 1019 C C . GLN A 1 142 ? -4.572 1.511 20.006 1.00 41.09 142 GLN A C 1
ATOM 1021 O O . GLN A 1 142 ? -3.813 1.200 20.923 1.00 41.09 142 GLN A O 1
ATOM 1026 N N . SER A 1 143 ? -5.762 2.071 20.229 1.00 42.94 143 SER A N 1
ATOM 1027 C CA . SER A 1 143 ? -6.389 2.153 21.550 1.00 42.94 143 SER A CA 1
ATOM 1028 C C . SER A 1 143 ? -6.780 0.751 22.016 1.00 42.94 143 SER A C 1
ATOM 1030 O O . SER A 1 143 ? -7.580 0.080 21.372 1.00 42.94 143 SER A O 1
ATOM 1032 N N . VAL A 1 144 ? -6.234 0.311 23.151 1.00 46.09 144 VAL A N 1
ATOM 1033 C CA . VAL A 1 144 ? -6.662 -0.922 23.825 1.00 46.09 144 VAL A CA 1
ATOM 1034 C C . VAL A 1 144 ? -8.126 -0.771 24.234 1.00 46.09 144 VAL A C 1
ATOM 1036 O O . VAL A 1 144 ? -8.520 0.299 24.696 1.00 46.09 144 VAL A O 1
ATOM 1039 N N . ALA A 1 145 ? -8.900 -1.840 24.018 1.00 51.31 145 ALA A N 1
ATOM 1040 C CA . ALA A 1 145 ? -10.327 -1.976 24.290 1.00 51.31 145 ALA A CA 1
ATOM 1041 C C . ALA A 1 145 ? -10.795 -1.108 25.469 1.00 51.31 145 ALA A C 1
ATOM 1043 O O . ALA A 1 145 ? -10.535 -1.419 26.634 1.00 51.31 145 ALA A O 1
ATOM 1044 N N . VAL A 1 146 ? -11.479 -0.008 25.145 1.00 52.31 146 VAL A N 1
ATOM 1045 C CA . VAL A 1 146 ? -12.194 0.800 26.133 1.00 52.31 146 VAL A CA 1
ATOM 1046 C C . VAL A 1 146 ? -13.214 -0.126 26.801 1.00 52.31 146 VAL A C 1
ATOM 1048 O O . VAL A 1 146 ? -13.893 -0.864 26.080 1.00 52.31 146 VAL A O 1
ATOM 1051 N N . PRO A 1 147 ? -13.312 -0.152 28.144 1.00 52.78 147 PRO A N 1
ATOM 1052 C CA . PRO A 1 147 ? -14.345 -0.927 28.818 1.00 52.78 147 PRO A CA 1
ATOM 1053 C C . PRO A 1 147 ? -15.710 -0.499 28.273 1.00 52.78 147 PRO A C 1
ATOM 1055 O O . PRO A 1 147 ? -16.106 0.657 28.414 1.00 52.78 147 PRO A O 1
ATOM 1058 N N . GLN A 1 148 ? -16.374 -1.427 27.584 1.00 63.31 148 GLN A N 1
ATOM 1059 C CA . GLN A 1 148 ? -17.665 -1.193 26.948 1.00 63.31 148 GLN A CA 1
ATOM 1060 C C . GLN A 1 148 ? -18.717 -1.026 28.040 1.00 63.31 148 GLN A C 1
ATOM 1062 O O . GLN A 1 148 ? -18.746 -1.800 29.000 1.00 63.31 148 GLN A O 1
ATOM 1067 N N . SER A 1 149 ? -19.569 -0.014 27.907 1.00 73.06 149 SER A N 1
ATOM 1068 C CA . SER A 1 149 ? -20.750 0.082 28.764 1.00 73.06 149 SER A CA 1
ATOM 1069 C C . SER A 1 149 ? -21.720 -1.069 28.455 1.00 73.06 149 SER A C 1
ATOM 1071 O O . SER A 1 149 ? -21.763 -1.570 27.328 1.00 73.06 149 SER A O 1
ATOM 1073 N N . ASP A 1 150 ? -22.531 -1.484 29.434 1.00 78.12 150 ASP A N 1
ATOM 1074 C CA . ASP A 1 150 ? -23.526 -2.557 29.248 1.00 78.12 150 ASP A CA 1
ATOM 1075 C C . ASP A 1 150 ? -24.503 -2.258 28.089 1.00 78.12 150 ASP A C 1
ATOM 1077 O O . ASP A 1 150 ? -25.003 -3.169 27.426 1.00 78.12 150 ASP A O 1
ATOM 1081 N N . GLU A 1 151 ? -24.747 -0.974 27.814 1.00 74.44 151 GLU A N 1
ATOM 1082 C CA . GLU A 1 151 ? -25.595 -0.490 26.721 1.00 74.44 151 GLU A CA 1
ATOM 1083 C C . GLU A 1 151 ? -24.939 -0.697 25.343 1.00 74.44 151 GLU A C 1
ATOM 1085 O O . GLU A 1 151 ? -25.609 -1.061 24.375 1.00 74.44 151 GLU A O 1
ATOM 1090 N N . GLU A 1 152 ? -23.617 -0.544 25.247 1.00 72.50 152 GLU A N 1
ATOM 1091 C CA . GLU A 1 152 ? -22.855 -0.745 24.009 1.00 72.50 152 GLU A CA 1
ATOM 1092 C C . GLU A 1 152 ? -22.594 -2.223 23.718 1.00 72.50 152 GLU A C 1
ATOM 1094 O O . GLU A 1 152 ? -22.540 -2.633 22.556 1.00 72.50 152 GLU A O 1
ATOM 1099 N N . GLN A 1 153 ? -22.520 -3.067 24.747 1.00 80.38 153 GLN A N 1
ATOM 1100 C CA . GLN A 1 153 ? -22.359 -4.510 24.565 1.00 80.38 153 GLN A CA 1
ATOM 1101 C C . GLN A 1 153 ? -23.458 -5.102 23.659 1.00 80.38 153 GLN A C 1
ATOM 1103 O O . GLN A 1 153 ? -23.208 -6.046 22.907 1.00 80.38 153 GLN A O 1
ATOM 1108 N N . ILE A 1 154 ? -24.665 -4.520 23.670 1.00 82.81 154 ILE A N 1
ATOM 1109 C CA . ILE A 1 154 ? -25.790 -4.937 22.823 1.00 82.81 154 ILE A CA 1
ATOM 1110 C C . ILE A 1 154 ? -25.484 -4.713 21.335 1.00 82.81 154 ILE A C 1
ATOM 1112 O O . ILE A 1 154 ? -25.698 -5.628 20.536 1.00 82.81 154 ILE A O 1
ATOM 1116 N N . ILE A 1 155 ? -24.954 -3.545 20.942 1.00 79.56 155 ILE A N 1
ATOM 1117 C CA . ILE A 1 155 ? -24.621 -3.274 19.531 1.00 79.56 155 ILE A CA 1
ATOM 1118 C C . ILE A 1 155 ? -23.474 -4.180 19.058 1.00 79.56 155 ILE A C 1
ATOM 1120 O O . ILE A 1 155 ? -23.508 -4.683 17.934 1.00 79.56 155 ILE A O 1
ATOM 1124 N N . PHE A 1 156 ? -22.504 -4.477 19.926 1.00 79.44 156 PHE A N 1
ATOM 1125 C CA . PHE A 1 156 ? -21.406 -5.390 19.599 1.00 79.44 156 PHE A CA 1
ATOM 1126 C C . PHE A 1 156 ? -21.860 -6.842 19.471 1.00 79.44 156 PHE A C 1
ATOM 1128 O O . PHE A 1 156 ? -21.425 -7.539 18.556 1.00 79.44 156 PHE A O 1
ATOM 1135 N N . ASN A 1 157 ? -22.781 -7.293 20.324 1.00 84.69 157 ASN A N 1
ATOM 1136 C CA . ASN A 1 157 ? -23.388 -8.615 20.184 1.00 84.69 157 ASN A CA 1
ATOM 1137 C C . ASN A 1 157 ? -24.164 -8.720 18.864 1.00 84.69 157 ASN A C 1
ATOM 1139 O O . ASN A 1 157 ? -24.008 -9.704 18.145 1.00 84.69 157 ASN A O 1
ATOM 1143 N N . LEU A 1 158 ? -24.915 -7.678 18.486 1.00 85.31 158 LEU A N 1
ATOM 1144 C CA . LEU A 1 158 ? -25.600 -7.623 17.191 1.00 85.31 158 LEU A CA 1
ATOM 1145 C C . LEU A 1 158 ? -24.629 -7.719 16.004 1.00 85.31 158 LEU A C 1
ATOM 1147 O O . LEU A 1 158 ? -24.912 -8.436 15.047 1.00 85.31 158 LEU A O 1
ATOM 1151 N N . LEU A 1 159 ? -23.484 -7.039 16.072 1.00 81.44 159 LEU A N 1
ATOM 1152 C CA . LEU A 1 159 ? -22.438 -7.077 15.041 1.00 81.44 159 LEU A CA 1
ATOM 1153 C C . LEU A 1 159 ? -21.684 -8.411 14.981 1.00 81.44 159 LEU A C 1
ATOM 1155 O O . LEU A 1 159 ? -21.267 -8.842 13.905 1.00 81.44 159 LEU A O 1
ATOM 1159 N N . ASN A 1 160 ? -21.490 -9.073 16.121 1.00 81.81 160 ASN A N 1
ATOM 1160 C CA . ASN A 1 160 ? -20.857 -10.391 16.186 1.00 81.81 160 ASN A CA 1
ATOM 1161 C C . ASN A 1 160 ? -21.785 -11.505 15.704 1.00 81.81 160 ASN A C 1
ATOM 1163 O O . ASN A 1 160 ? -21.322 -12.480 15.122 1.00 81.81 160 ASN A O 1
ATOM 1167 N N . GLU A 1 161 ? -23.091 -11.343 15.895 1.00 85.94 161 GLU A N 1
ATOM 1168 C CA . GLU A 1 161 ? -24.104 -12.241 15.342 1.00 85.94 161 GLU A CA 1
ATOM 1169 C C . GLU A 1 161 ? -24.408 -11.972 13.860 1.00 85.94 161 GLU A C 1
ATOM 1171 O O . GLU A 1 161 ? -25.064 -12.795 13.211 1.00 85.94 161 GLU A O 1
ATOM 1176 N N . GLN A 1 162 ? -23.972 -10.831 13.317 1.00 85.81 162 GLN A N 1
ATOM 1177 C CA . GLN A 1 162 ? -24.229 -10.473 11.928 1.00 85.81 162 GLN A CA 1
ATOM 1178 C C . GLN A 1 162 ? -23.492 -11.427 10.985 1.00 85.81 162 GLN A C 1
ATOM 1180 O O . GLN A 1 162 ? -22.270 -11.564 11.018 1.00 85.81 162 GLN A O 1
ATOM 1185 N N . GLN A 1 163 ? -24.252 -12.071 10.099 1.00 88.06 163 GLN A N 1
ATOM 1186 C CA . GLN A 1 163 ? -23.686 -12.901 9.045 1.00 88.06 163 GLN A CA 1
ATOM 1187 C C . GLN A 1 163 ? -23.212 -12.020 7.895 1.00 88.06 163 GLN A C 1
ATOM 1189 O O . GLN A 1 163 ? -24.004 -11.314 7.268 1.00 88.06 163 GLN A O 1
ATOM 1194 N N . TRP A 1 164 ? -21.919 -12.106 7.605 1.00 88.81 164 TRP A N 1
ATOM 1195 C CA . TRP A 1 164 ? -21.304 -11.389 6.499 1.00 88.81 164 TRP A CA 1
ATOM 1196 C C . TRP A 1 164 ? -21.266 -12.260 5.248 1.00 88.81 164 TRP A C 1
ATOM 1198 O O . TRP A 1 164 ? -20.878 -13.429 5.292 1.00 88.81 164 TRP A O 1
ATOM 1208 N N . ILE A 1 165 ? -21.650 -11.679 4.117 1.00 91.94 165 ILE A N 1
ATOM 1209 C CA . ILE A 1 165 ? -21.628 -12.316 2.805 1.00 91.94 165 ILE A CA 1
ATOM 1210 C C . ILE A 1 165 ? -20.585 -11.601 1.953 1.00 91.94 165 ILE A C 1
ATOM 1212 O O . ILE A 1 165 ? -20.735 -10.426 1.621 1.00 91.94 165 ILE A O 1
ATOM 1216 N N . LEU A 1 166 ? -19.532 -12.320 1.566 1.00 92.19 166 LEU A N 1
ATOM 1217 C CA . LEU A 1 166 ? -18.555 -11.825 0.603 1.00 92.19 166 LEU A CA 1
ATOM 1218 C C . LEU A 1 166 ? -19.026 -12.172 -0.809 1.00 92.19 166 LEU A C 1
ATOM 1220 O O . LEU A 1 166 ? -19.132 -13.345 -1.176 1.00 92.19 166 LEU A O 1
ATOM 1224 N N . HIS A 1 167 ? -19.271 -11.147 -1.612 1.00 94.19 167 HIS A N 1
ATOM 1225 C CA . HIS A 1 167 ? -19.590 -11.242 -3.027 1.00 94.19 167 HIS A CA 1
ATOM 1226 C C . HIS A 1 167 ? -18.317 -11.132 -3.867 1.00 94.19 167 HIS A C 1
ATOM 1228 O O . HIS A 1 167 ? -17.535 -10.195 -3.716 1.00 94.19 167 HIS A O 1
ATOM 1234 N N . VAL A 1 168 ? -18.133 -12.062 -4.802 1.00 93.94 168 VAL A N 1
ATOM 1235 C CA . VAL A 1 168 ? -17.042 -12.032 -5.779 1.00 93.94 168 VAL A CA 1
ATOM 1236 C C . VAL A 1 168 ? -17.625 -12.072 -7.182 1.00 93.94 168 VAL A C 1
ATOM 1238 O O . VAL A 1 168 ? -18.406 -12.958 -7.533 1.00 93.94 168 VAL A O 1
ATOM 1241 N N . ASN A 1 169 ? -17.230 -11.093 -7.989 1.00 95.06 169 ASN A N 1
ATOM 1242 C CA . ASN A 1 169 ? -17.681 -10.905 -9.357 1.00 95.06 169 ASN A CA 1
ATOM 1243 C C . ASN A 1 169 ? -16.470 -10.959 -10.292 1.00 95.06 169 ASN A C 1
ATOM 1245 O O . ASN A 1 169 ? -15.602 -10.095 -10.233 1.00 95.06 169 ASN A O 1
ATOM 1249 N N . LEU A 1 170 ? -16.404 -11.932 -11.190 1.00 94.25 170 LEU A N 1
ATOM 1250 C CA . LEU A 1 170 ? -15.407 -11.947 -12.259 1.00 94.25 170 LEU A CA 1
ATOM 1251 C C . LEU A 1 170 ? -16.007 -11.248 -13.479 1.00 94.25 170 LEU A C 1
ATOM 1253 O O . LEU A 1 170 ? -17.057 -11.659 -13.974 1.00 94.25 170 LEU A O 1
ATOM 1257 N N . LEU A 1 171 ? -15.375 -10.169 -13.932 1.00 94.81 171 LEU A N 1
ATOM 1258 C CA . LEU A 1 171 ? -15.864 -9.312 -15.010 1.00 94.81 171 LEU A CA 1
ATOM 1259 C C . LEU A 1 171 ? -15.204 -9.681 -16.337 1.00 94.81 171 LEU A C 1
ATOM 1261 O O . LEU A 1 171 ? -13.996 -9.924 -16.383 1.00 94.81 171 LEU A O 1
ATOM 1265 N N . ASN A 1 172 ? -15.990 -9.642 -17.416 1.00 94.06 172 ASN A N 1
ATOM 1266 C CA . ASN A 1 172 ? -15.549 -9.949 -18.776 1.00 94.06 172 ASN A CA 1
ATOM 1267 C C . ASN A 1 172 ? -14.793 -11.287 -18.842 1.00 94.06 172 ASN A C 1
ATOM 1269 O O . ASN A 1 172 ? -13.614 -11.341 -19.194 1.00 94.06 172 ASN A O 1
ATOM 1273 N N . THR A 1 173 ? -15.463 -12.353 -18.409 1.00 93.50 173 THR A N 1
ATOM 1274 C CA . THR A 1 173 ? -14.913 -13.706 -18.393 1.00 93.50 173 THR A CA 1
ATOM 1275 C C . THR A 1 173 ? -15.929 -14.733 -18.883 1.00 93.50 173 THR A C 1
ATOM 1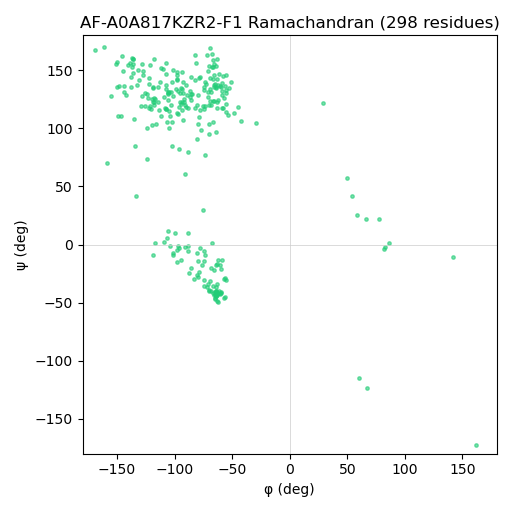277 O O . THR A 1 173 ? -17.138 -14.556 -18.742 1.00 93.50 173 THR A O 1
ATOM 1280 N N . GLU A 1 174 ? -15.424 -15.834 -19.433 1.00 94.38 174 GLU A N 1
ATOM 1281 C CA . GLU A 1 174 ? -16.216 -16.984 -19.885 1.00 94.38 174 GLU A CA 1
ATOM 1282 C C . GLU A 1 174 ? -16.093 -18.187 -18.928 1.00 94.38 174 GLU A C 1
ATOM 1284 O O . GLU A 1 174 ? -16.459 -19.311 -19.283 1.00 94.38 174 GLU A O 1
ATOM 1289 N N . ILE A 1 175 ? -15.520 -17.987 -17.737 1.00 93.06 175 ILE A N 1
ATOM 1290 C CA . ILE A 1 175 ? -15.287 -19.051 -16.751 1.00 93.06 175 ILE A CA 1
ATOM 1291 C C . ILE A 1 175 ? -16.613 -19.689 -16.324 1.00 93.06 175 ILE A C 1
ATOM 1293 O O . ILE A 1 175 ? -17.614 -19.011 -16.076 1.00 93.06 175 ILE A O 1
ATOM 1297 N N . ALA A 1 176 ? -16.630 -21.019 -16.239 1.00 94.62 176 ALA A N 1
ATOM 1298 C CA . ALA A 1 176 ? -17.791 -21.748 -15.748 1.00 94.62 176 ALA A CA 1
ATOM 1299 C C . ALA A 1 176 ? -17.855 -21.708 -14.213 1.00 94.62 176 ALA A C 1
ATOM 1301 O O . ALA A 1 176 ? -16.841 -21.831 -13.533 1.00 94.62 176 ALA A O 1
ATOM 1302 N N . CYS A 1 177 ? -19.061 -21.616 -13.650 1.00 94.50 177 CYS A N 1
ATOM 1303 C CA . CYS A 1 177 ? -19.269 -21.658 -12.198 1.00 94.50 177 CYS A CA 1
ATOM 1304 C C . CYS A 1 177 ? -18.720 -22.932 -11.534 1.00 94.50 177 CYS A C 1
ATOM 1306 O O . CYS A 1 177 ? -18.308 -22.890 -10.381 1.00 94.50 177 CYS A O 1
ATOM 1308 N N . SER A 1 178 ? -18.694 -24.051 -12.264 1.00 94.69 178 SER A N 1
ATOM 1309 C CA . SER A 1 178 ? -18.131 -25.327 -11.804 1.00 94.69 178 SER A CA 1
ATOM 1310 C C . SER A 1 178 ? -16.619 -25.287 -11.584 1.00 94.69 178 SER A C 1
ATOM 1312 O O . SER A 1 178 ? -16.097 -26.117 -10.852 1.00 94.69 178 SER A O 1
ATOM 1314 N N . SER A 1 179 ? -15.926 -24.341 -12.217 1.00 93.25 179 SER A N 1
ATOM 1315 C CA . SER A 1 179 ? -14.477 -24.168 -12.106 1.00 93.25 179 SER A CA 1
ATOM 1316 C C . SER A 1 179 ? -14.077 -23.265 -10.942 1.00 93.25 179 SER A C 1
ATOM 1318 O O . SER A 1 179 ? -12.894 -23.024 -10.739 1.00 93.25 179 SER A O 1
ATOM 1320 N N . ILE A 1 180 ? -15.033 -22.724 -10.186 1.00 93.75 180 ILE A N 1
ATOM 1321 C CA . ILE A 1 180 ? -14.750 -21.826 -9.068 1.00 93.75 180 ILE A CA 1
ATOM 1322 C C . ILE A 1 180 ? -14.983 -22.587 -7.771 1.00 93.75 180 ILE A C 1
ATOM 1324 O O . ILE A 1 180 ? -16.039 -23.179 -7.561 1.00 93.75 180 ILE A O 1
ATOM 1328 N N . SER A 1 181 ? -14.003 -22.538 -6.879 1.00 94.50 181 SER A N 1
ATOM 1329 C CA . SER A 1 181 ? -14.122 -23.021 -5.506 1.00 94.50 181 SER A CA 1
ATOM 1330 C C . SER A 1 181 ? -13.493 -22.018 -4.545 1.00 94.50 181 SER A C 1
ATOM 1332 O O . SER A 1 181 ? -12.701 -21.162 -4.943 1.00 94.50 181 SER A O 1
ATOM 1334 N N . ALA A 1 182 ? -13.873 -22.092 -3.274 1.00 92.69 182 ALA A N 1
ATOM 1335 C CA . ALA A 1 182 ? -13.302 -21.266 -2.225 1.00 92.69 182 ALA A CA 1
ATOM 1336 C C . ALA A 1 182 ? -12.913 -22.147 -1.040 1.00 92.69 182 ALA A C 1
ATOM 1338 O O . ALA A 1 182 ? -13.624 -23.092 -0.694 1.00 92.69 182 ALA A O 1
ATOM 1339 N N . ILE A 1 183 ? -11.785 -21.828 -0.420 1.00 91.31 183 ILE A N 1
ATOM 1340 C CA . ILE A 1 183 ? -11.329 -22.442 0.822 1.00 91.31 183 ILE A CA 1
ATOM 1341 C C . ILE A 1 183 ? -11.021 -21.342 1.833 1.00 91.31 183 ILE A C 1
ATOM 1343 O O . ILE A 1 183 ? -10.545 -20.266 1.479 1.00 91.31 183 ILE A O 1
ATOM 1347 N N . GLN A 1 184 ? -11.281 -21.626 3.095 1.00 89.25 184 GLN A N 1
ATOM 1348 C CA . GLN A 1 184 ? -10.900 -20.808 4.233 1.00 89.25 184 GLN A CA 1
ATOM 1349 C C . GLN A 1 184 ? -9.638 -21.398 4.847 1.00 89.25 184 GLN A C 1
ATOM 1351 O O . GLN A 1 184 ? -9.558 -22.613 5.031 1.00 89.25 184 GLN A O 1
ATOM 1356 N N . ILE A 1 185 ? -8.654 -20.561 5.150 1.00 86.75 185 ILE A N 1
ATOM 1357 C CA . ILE A 1 185 ? -7.406 -20.972 5.790 1.00 86.75 185 ILE A CA 1
ATOM 1358 C C . ILE A 1 185 ? -7.437 -20.478 7.233 1.00 86.75 185 ILE A C 1
ATOM 1360 O O . ILE A 1 185 ? -7.446 -19.271 7.470 1.00 86.75 185 ILE A O 1
ATOM 1364 N N . ILE A 1 186 ? -7.431 -21.420 8.178 1.00 85.62 186 ILE A N 1
ATOM 1365 C CA . ILE A 1 186 ? -7.440 -21.165 9.622 1.00 85.62 186 ILE A CA 1
ATOM 1366 C C . ILE A 1 186 ? -6.168 -21.789 10.201 1.00 85.62 186 ILE A C 1
ATOM 1368 O O . ILE A 1 186 ? -6.056 -23.012 10.344 1.00 85.62 186 ILE A O 1
ATOM 1372 N N . GLY A 1 187 ? -5.170 -20.952 10.490 1.00 84.00 187 GLY A N 1
ATOM 1373 C CA . GLY A 1 187 ? -3.843 -21.411 10.904 1.00 84.00 187 GLY A CA 1
ATOM 1374 C C . GLY A 1 187 ? -3.187 -22.292 9.834 1.00 84.00 187 GLY A C 1
ATOM 1375 O O . GLY A 1 187 ? -2.880 -21.827 8.739 1.00 84.00 187 GLY A O 1
ATOM 1376 N N . SER A 1 188 ? -2.963 -23.571 10.149 1.00 84.56 188 SER A N 1
ATOM 1377 C CA . SER A 1 188 ? -2.402 -24.573 9.227 1.00 84.56 188 SER A CA 1
ATOM 1378 C C . SER A 1 188 ? -3.455 -25.436 8.521 1.00 84.56 188 SER A C 1
ATOM 1380 O O . SER A 1 188 ? -3.096 -26.285 7.705 1.00 84.56 188 SER A O 1
ATOM 1382 N N . SER A 1 189 ? -4.739 -25.251 8.837 1.00 87.44 189 SER A N 1
ATOM 1383 C CA . SER A 1 189 ? -5.841 -26.034 8.272 1.00 87.44 189 SER A CA 1
ATOM 1384 C C . SER A 1 189 ? -6.559 -25.267 7.167 1.00 87.44 189 SER A C 1
ATOM 1386 O O . SER A 1 189 ? -6.643 -24.040 7.196 1.00 87.44 189 SER A O 1
ATOM 1388 N N . SER A 1 190 ? -7.118 -26.001 6.205 1.00 90.06 190 SER A N 1
ATOM 1389 C CA . SER A 1 190 ? -7.951 -25.441 5.139 1.00 90.06 190 SER A CA 1
ATOM 1390 C C . SER A 1 190 ? -9.319 -26.114 5.113 1.00 90.06 190 SER A C 1
ATOM 1392 O O . SER A 1 190 ? -9.396 -27.344 5.062 1.00 90.06 190 SER A O 1
ATOM 1394 N N . VAL A 1 191 ? -10.383 -25.317 5.094 1.00 91.25 191 VAL A N 1
ATOM 1395 C CA . VAL A 1 191 ? -11.776 -25.774 5.108 1.00 91.25 191 VAL A CA 1
ATOM 1396 C C . VAL A 1 191 ? -12.455 -25.340 3.806 1.00 91.25 191 VAL A C 1
ATOM 1398 O O . VAL A 1 191 ? -12.415 -24.155 3.477 1.00 91.25 191 VAL A O 1
ATOM 1401 N N . PRO A 1 192 ? -13.064 -26.250 3.026 1.00 92.06 192 PRO A N 1
ATOM 1402 C CA . PRO A 1 192 ? -13.789 -25.866 1.821 1.00 92.06 192 PRO A CA 1
ATOM 1403 C C . PRO A 1 192 ? -15.051 -25.074 2.177 1.00 92.06 192 PRO A C 1
ATOM 1405 O O . PRO A 1 192 ? -15.853 -25.500 3.008 1.00 92.06 192 PRO A O 1
ATOM 1408 N N . LEU A 1 193 ? -15.241 -23.934 1.516 1.00 91.88 193 LEU A N 1
ATOM 1409 C CA . LEU A 1 193 ? -16.408 -23.079 1.697 1.00 91.88 193 LEU A CA 1
ATOM 1410 C C . LEU A 1 193 ? -17.492 -23.424 0.680 1.00 91.88 193 LEU A C 1
ATOM 1412 O O . LEU A 1 193 ? -17.229 -23.656 -0.503 1.00 91.88 193 LEU A O 1
ATOM 1416 N N . LYS A 1 194 ? -18.745 -23.416 1.138 1.00 92.19 194 LYS A N 1
ATOM 1417 C CA . LYS A 1 194 ? -19.901 -23.606 0.264 1.00 92.19 194 LYS A CA 1
ATOM 1418 C C . LYS A 1 194 ? -20.184 -22.312 -0.494 1.00 92.19 194 LYS A C 1
ATOM 1420 O O . LYS A 1 194 ? -20.560 -21.306 0.105 1.00 92.19 194 LYS A O 1
ATOM 1425 N N . LEU A 1 195 ? -20.050 -22.364 -1.815 1.00 91.25 195 LEU A N 1
ATOM 1426 C CA . LEU A 1 195 ? -20.450 -21.263 -2.683 1.00 91.25 195 LEU A CA 1
ATOM 1427 C C . LEU A 1 195 ? -21.980 -21.145 -2.723 1.00 91.25 195 LEU A C 1
ATOM 1429 O O . LEU A 1 195 ? -22.695 -22.128 -2.941 1.00 91.25 195 LEU A O 1
ATOM 1433 N N . TYR A 1 196 ? -22.473 -19.926 -2.531 1.00 88.19 196 TYR A N 1
ATOM 1434 C CA . TYR A 1 196 ? -23.850 -19.533 -2.821 1.00 88.19 196 TYR A CA 1
ATOM 1435 C C . TYR A 1 196 ? -24.072 -19.455 -4.339 1.00 88.19 196 TYR A C 1
ATOM 1437 O O . TYR A 1 196 ? -23.093 -19.457 -5.091 1.00 88.19 196 TYR A O 1
ATOM 1445 N N . PRO A 1 197 ? -25.336 -19.446 -4.815 1.00 89.50 197 PRO A N 1
ATOM 1446 C CA . PRO A 1 197 ? -25.665 -19.696 -6.214 1.00 89.50 197 PRO A CA 1
ATOM 1447 C C . PRO A 1 197 ? -24.809 -18.867 -7.169 1.00 89.50 197 PRO A C 1
ATOM 1449 O O . PRO A 1 197 ? -24.915 -17.642 -7.224 1.00 89.50 197 PRO A O 1
ATOM 1452 N N . CYS A 1 198 ? -23.957 -19.558 -7.921 1.00 93.44 198 CYS A N 1
ATOM 1453 C CA . CYS A 1 198 ? -23.118 -18.920 -8.912 1.00 93.44 198 CYS A CA 1
ATOM 1454 C C . CYS A 1 198 ? -23.941 -18.649 -10.176 1.00 93.44 198 CYS A C 1
ATOM 1456 O O . CYS A 1 198 ? -24.615 -19.538 -10.700 1.00 93.44 198 CYS A O 1
ATOM 1458 N N . SER A 1 199 ? -23.898 -17.412 -10.662 1.00 96.19 199 SER A N 1
ATOM 1459 C CA . SER A 1 199 ? -24.607 -16.972 -11.862 1.00 96.19 199 SER A CA 1
ATOM 1460 C C . SER A 1 199 ? -23.603 -16.477 -12.890 1.00 96.19 199 SER A C 1
ATOM 1462 O O . SER A 1 199 ? -22.860 -15.540 -12.615 1.00 96.19 199 SER A O 1
ATOM 1464 N N . ASN A 1 200 ? -23.643 -17.038 -14.097 1.00 95.00 200 ASN A N 1
ATOM 1465 C CA . ASN A 1 200 ? -22.906 -16.526 -15.249 1.00 95.00 200 ASN A CA 1
ATOM 1466 C C . ASN A 1 200 ? -23.895 -15.863 -16.221 1.00 95.00 200 ASN A C 1
ATOM 1468 O O . ASN A 1 200 ? -24.684 -16.547 -16.874 1.00 95.00 200 ASN A O 1
ATOM 1472 N N . LYS A 1 201 ? -23.901 -14.525 -16.267 1.00 94.44 20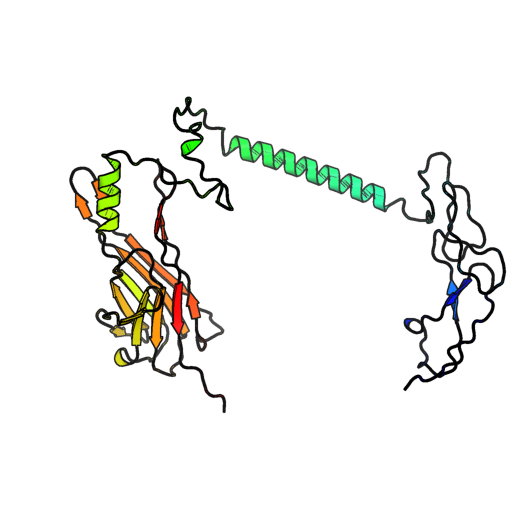1 LYS A N 1
ATOM 1473 C CA . LYS A 1 201 ? -24.740 -13.728 -17.178 1.00 94.44 201 LYS A CA 1
ATOM 1474 C C . LYS A 1 201 ? -23.920 -12.575 -17.745 1.00 94.44 201 LYS A C 1
ATOM 1476 O O . LYS A 1 201 ? -23.242 -11.891 -16.987 1.00 94.44 201 LYS A O 1
ATOM 1481 N N . ASN A 1 202 ? -24.027 -12.325 -19.051 1.00 94.31 202 ASN A N 1
ATOM 1482 C CA . ASN A 1 202 ? -23.350 -11.216 -19.741 1.00 94.31 202 ASN A CA 1
ATOM 1483 C C . ASN A 1 202 ? -21.827 -11.185 -19.506 1.00 94.31 202 ASN A C 1
ATOM 1485 O O . ASN A 1 202 ? -21.265 -10.123 -19.247 1.00 94.31 202 ASN A O 1
ATOM 1489 N N . SER A 1 203 ? -21.173 -12.352 -19.536 1.00 93.69 203 SER A N 1
ATOM 1490 C CA . SER A 1 203 ? -19.732 -12.494 -19.259 1.00 93.69 203 SER A CA 1
ATOM 1491 C C . SER A 1 203 ? -19.314 -11.995 -17.869 1.00 93.69 203 SER A C 1
ATOM 1493 O O . SER A 1 203 ? -18.171 -11.584 -17.659 1.00 93.69 203 SER A O 1
ATOM 1495 N N . ILE A 1 204 ? -20.250 -11.995 -16.917 1.00 95.75 204 ILE A N 1
ATOM 1496 C CA . ILE A 1 204 ? -20.004 -11.707 -15.508 1.00 95.75 204 ILE A CA 1
ATOM 1497 C C . ILE A 1 204 ? -20.371 -12.949 -14.709 1.00 95.75 204 ILE A C 1
ATOM 1499 O O . ILE A 1 204 ? -21.529 -13.381 -14.705 1.00 95.75 204 ILE A O 1
ATOM 1503 N N . VAL A 1 205 ? -19.384 -13.494 -14.003 1.00 96.06 205 VAL A N 1
ATOM 1504 C CA . VAL A 1 205 ? -19.579 -14.614 -13.083 1.00 96.06 205 VAL A CA 1
ATOM 1505 C C . VAL A 1 205 ? -19.693 -14.057 -11.676 1.00 96.06 205 VAL A C 1
ATOM 1507 O O . VAL A 1 205 ? -18.730 -13.502 -11.154 1.00 96.06 205 VAL A O 1
ATOM 1510 N N . LYS A 1 206 ? -20.873 -14.184 -11.073 1.00 96.56 206 LYS A N 1
ATOM 1511 C CA . LYS A 1 206 ? -21.152 -13.750 -9.702 1.00 96.56 206 LYS A CA 1
ATOM 1512 C C . LYS A 1 206 ? -21.247 -14.962 -8.800 1.00 96.56 206 LYS A C 1
ATOM 1514 O O . LYS A 1 206 ? -21.971 -15.900 -9.122 1.00 96.56 206 LYS A O 1
ATOM 1519 N N . THR A 1 207 ? -20.554 -14.928 -7.677 1.00 96.00 207 THR A N 1
ATOM 1520 C CA . THR A 1 207 ? -20.592 -15.970 -6.651 1.00 96.00 207 THR A CA 1
ATOM 1521 C C . THR A 1 207 ? -20.430 -15.328 -5.281 1.00 96.00 207 THR A C 1
ATOM 1523 O O . THR A 1 207 ? -20.063 -14.154 -5.166 1.00 96.00 207 THR A O 1
ATOM 1526 N N . SER A 1 208 ? -20.799 -16.034 -4.220 1.00 95.31 208 SER A N 1
ATOM 1527 C CA . SER A 1 208 ? -20.752 -15.480 -2.867 1.00 95.31 208 SER A CA 1
ATOM 1528 C C . SER A 1 208 ? -20.491 -16.564 -1.836 1.00 95.31 208 SER A C 1
ATOM 1530 O O . SER A 1 208 ? -20.757 -17.739 -2.083 1.00 95.31 208 SER A O 1
ATOM 1532 N N . ILE A 1 209 ? -19.974 -16.168 -0.682 1.00 94.19 209 ILE A N 1
ATOM 1533 C CA . ILE A 1 209 ? -19.719 -17.045 0.464 1.00 94.19 209 ILE A CA 1
ATOM 1534 C C . ILE A 1 209 ? -20.181 -16.351 1.738 1.00 94.19 209 ILE A C 1
ATOM 1536 O O . ILE A 1 209 ? -20.097 -15.129 1.840 1.00 94.19 209 ILE A O 1
ATOM 1540 N N . VAL A 1 210 ? -20.649 -17.136 2.703 1.00 91.69 210 VAL A N 1
ATOM 1541 C CA . VAL A 1 210 ? -20.872 -16.646 4.066 1.00 91.69 210 VAL A CA 1
ATOM 1542 C C . VAL A 1 210 ? -19.570 -16.782 4.840 1.00 91.69 210 VAL A C 1
ATOM 1544 O O . VAL A 1 210 ? -18.923 -17.829 4.793 1.00 91.69 210 VAL A O 1
ATOM 1547 N N . LEU A 1 211 ? -19.191 -15.710 5.521 1.00 86.81 211 LEU A N 1
ATOM 1548 C CA . LEU A 1 211 ? -18.031 -15.649 6.396 1.00 86.81 211 LEU A CA 1
ATOM 1549 C C . LEU A 1 211 ? -18.432 -16.175 7.775 1.00 86.81 211 LEU A C 1
ATOM 1551 O O . LEU A 1 211 ? -19.458 -15.763 8.316 1.00 86.81 211 LEU A O 1
ATOM 1555 N N . SER A 1 212 ? -17.659 -17.112 8.323 1.00 75.75 212 SER A N 1
ATOM 1556 C CA . SER A 1 212 ? -17.996 -17.793 9.578 1.00 75.75 212 SER A CA 1
ATOM 1557 C C . SER A 1 212 ? -17.240 -17.272 10.805 1.00 75.75 212 SER A C 1
ATOM 1559 O O . SER A 1 212 ? -17.574 -17.695 11.909 1.00 75.75 212 SER A O 1
ATOM 1561 N N . SER A 1 213 ? -16.232 -16.404 10.650 1.00 69.06 213 SER A N 1
ATOM 1562 C CA . SER A 1 213 ? -15.428 -15.895 11.773 1.00 69.06 213 SER A CA 1
ATOM 1563 C C . SER A 1 213 ? -14.657 -14.601 11.458 1.00 69.06 213 SER A C 1
ATOM 1565 O O . SER A 1 213 ? -14.588 -14.152 10.317 1.00 69.06 213 SER A O 1
ATOM 1567 N N . ASP A 1 214 ? -14.094 -13.997 12.512 1.00 65.62 214 ASP A N 1
ATOM 1568 C CA . ASP A 1 214 ? -13.558 -12.626 12.536 1.00 65.62 214 ASP A CA 1
ATOM 1569 C C . ASP A 1 214 ? -12.077 -12.477 12.120 1.00 65.62 214 ASP A C 1
ATOM 1571 O O . ASP A 1 214 ? -11.513 -11.399 12.293 1.00 65.62 214 ASP A O 1
ATOM 1575 N N . ALA A 1 215 ? -11.429 -13.520 11.586 1.00 57.38 215 ALA A N 1
ATOM 1576 C CA . ALA A 1 215 ? -10.024 -13.452 11.152 1.00 57.38 215 ALA A CA 1
ATOM 1577 C C . ALA A 1 215 ? -9.673 -14.546 10.130 1.00 57.38 215 ALA A C 1
ATOM 1579 O O . ALA A 1 215 ? -8.939 -15.491 10.427 1.00 57.38 215 ALA A O 1
ATOM 1580 N N . ASP A 1 216 ? -10.210 -14.429 8.915 1.00 67.25 216 ASP A N 1
ATOM 1581 C CA . ASP A 1 216 ? -10.118 -15.491 7.915 1.00 67.25 216 ASP A CA 1
ATOM 1582 C C . ASP A 1 216 ? -9.355 -15.072 6.659 1.00 67.25 216 ASP A C 1
ATOM 1584 O O . ASP A 1 216 ? -9.705 -14.110 5.973 1.00 67.25 216 ASP A O 1
ATOM 1588 N N . THR A 1 217 ? -8.333 -15.856 6.298 1.00 82.50 217 THR A N 1
ATOM 1589 C CA . THR A 1 217 ? -7.776 -15.803 4.942 1.00 82.50 217 THR A CA 1
ATOM 1590 C C . THR A 1 217 ? -8.641 -16.665 4.039 1.00 82.50 217 THR A C 1
ATOM 1592 O O . THR A 1 217 ? -8.713 -17.884 4.202 1.00 82.50 217 THR A O 1
ATOM 1595 N N . ILE A 1 218 ? -9.265 -16.043 3.046 1.00 87.19 218 ILE A N 1
ATOM 1596 C CA . ILE A 1 218 ? -10.116 -16.747 2.089 1.00 87.19 218 ILE A CA 1
ATOM 1597 C C . ILE A 1 218 ? -9.374 -16.861 0.779 1.00 87.19 218 ILE A C 1
ATOM 1599 O O . ILE A 1 218 ? -8.952 -15.865 0.188 1.00 87.19 218 ILE A O 1
ATOM 1603 N N . GLN A 1 219 ? -9.232 -18.092 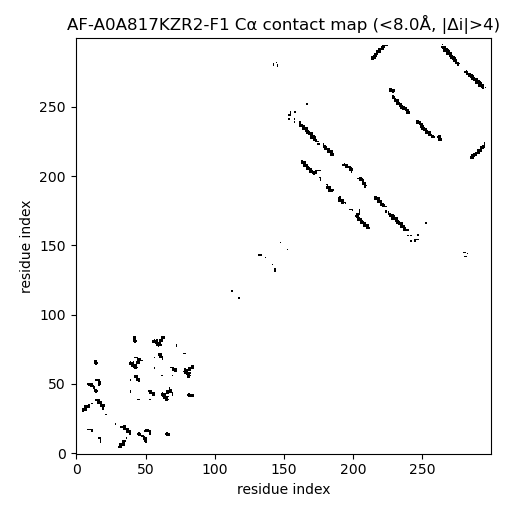0.307 1.00 89.12 219 GLN A N 1
ATOM 1604 C CA . GLN A 1 219 ? -8.604 -18.377 -0.960 1.00 89.12 219 GLN A CA 1
ATOM 1605 C C . GLN A 1 219 ? -9.640 -18.829 -1.985 1.00 89.12 219 GLN A C 1
ATOM 1607 O O . GLN A 1 219 ? -10.255 -19.885 -1.850 1.00 89.12 219 GLN A O 1
ATOM 1612 N N . TRP A 1 220 ? -9.775 -18.048 -3.053 1.00 89.88 220 TRP A N 1
ATOM 1613 C CA . TRP A 1 220 ? -10.553 -18.424 -4.228 1.00 89.88 220 TRP A CA 1
ATOM 1614 C C . TRP A 1 220 ? -9.653 -19.160 -5.217 1.00 89.88 220 TRP A C 1
ATOM 1616 O O . TRP A 1 220 ? -8.563 -18.690 -5.559 1.00 89.88 220 TRP A O 1
ATOM 1626 N N . ILE A 1 221 ? -10.109 -20.327 -5.658 1.00 89.38 221 ILE A N 1
ATOM 1627 C CA . ILE A 1 221 ? -9.421 -21.201 -6.604 1.00 89.38 221 ILE A CA 1
ATOM 1628 C C . ILE A 1 221 ? -10.267 -21.254 -7.870 1.00 89.38 221 ILE A C 1
ATOM 1630 O O . ILE A 1 221 ? -11.443 -21.619 -7.832 1.00 89.38 221 ILE A O 1
ATOM 1634 N N . ILE A 1 222 ? -9.655 -20.876 -8.987 1.00 90.75 222 ILE A N 1
ATOM 1635 C CA . ILE A 1 222 ? -10.295 -20.840 -10.301 1.00 90.75 222 ILE A CA 1
ATOM 1636 C C . ILE A 1 222 ? -9.584 -21.860 -11.188 1.00 90.75 222 ILE A C 1
ATOM 1638 O O . ILE A 1 222 ? -8.477 -21.606 -11.650 1.00 90.75 222 ILE A O 1
ATOM 1642 N N . ASP A 1 223 ? -10.209 -23.011 -11.411 1.00 89.31 223 ASP A N 1
ATOM 1643 C CA . ASP A 1 223 ? -9.702 -24.106 -12.245 1.00 89.31 223 ASP A CA 1
ATOM 1644 C C . ASP A 1 223 ? -10.175 -23.953 -13.702 1.00 89.31 223 ASP A C 1
ATOM 1646 O O . ASP A 1 223 ? -10.958 -24.738 -14.241 1.00 89.31 223 ASP A O 1
ATOM 1650 N N . ASP A 1 224 ? -9.781 -22.836 -14.313 1.00 88.31 224 ASP A N 1
ATOM 1651 C CA . ASP A 1 224 ? -10.027 -22.513 -15.719 1.00 88.31 224 ASP A CA 1
ATOM 1652 C C . ASP A 1 224 ? -8.892 -21.599 -16.222 1.00 88.31 224 ASP A C 1
ATOM 1654 O O . ASP A 1 224 ? -8.238 -20.895 -15.449 1.00 88.31 224 ASP A O 1
ATOM 1658 N N . PHE A 1 225 ? -8.643 -21.610 -17.529 1.00 85.19 225 PHE A N 1
ATOM 1659 C CA . PHE A 1 225 ? -7.572 -20.847 -18.181 1.00 85.19 225 PHE A CA 1
ATOM 1660 C C . PHE A 1 225 ? -8.079 -19.607 -18.919 1.00 85.19 225 PHE A C 1
ATOM 1662 O O . PHE A 1 225 ? -7.292 -18.883 -19.537 1.00 85.19 225 PHE A O 1
ATOM 1669 N N . LYS A 1 226 ? -9.391 -19.374 -18.905 1.00 89.25 226 LYS A N 1
ATOM 1670 C CA . LYS A 1 226 ? -10.006 -18.227 -19.572 1.00 89.25 226 LYS A CA 1
ATOM 1671 C C . LYS A 1 226 ? -9.588 -16.900 -18.927 1.00 89.25 226 LYS A C 1
ATOM 1673 O O . LYS A 1 226 ? -9.398 -16.828 -17.713 1.00 89.25 226 LYS A O 1
ATOM 1678 N N . PRO A 1 227 ? -9.458 -15.829 -19.728 1.00 88.38 227 PRO A N 1
ATOM 1679 C CA . PRO A 1 227 ? -9.072 -14.524 -19.216 1.00 88.38 227 PRO A CA 1
ATOM 1680 C C . PRO A 1 227 ? -10.162 -13.926 -18.320 1.00 88.38 227 PRO A C 1
ATOM 1682 O O . PRO A 1 227 ? -11.358 -14.181 -18.488 1.00 88.38 227 PRO A O 1
ATOM 1685 N N . ILE A 1 228 ? -9.727 -13.080 -17.388 1.00 90.62 228 ILE A N 1
ATOM 1686 C CA . ILE A 1 228 ? -10.591 -12.275 -16.525 1.00 90.62 228 ILE A CA 1
ATOM 1687 C C . ILE A 1 228 ? -10.2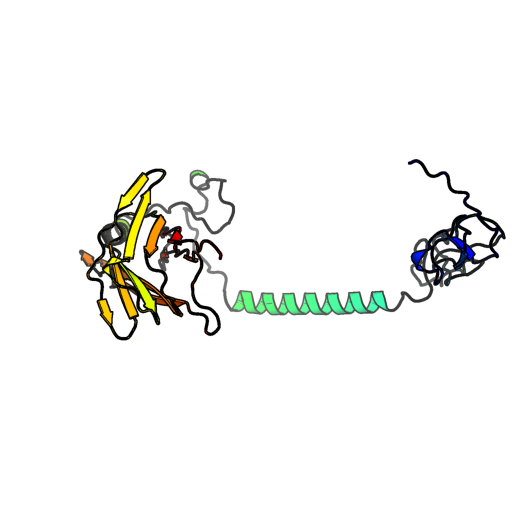29 -10.810 -16.754 1.00 90.62 228 ILE A C 1
ATOM 1689 O O . ILE A 1 228 ? -9.080 -10.406 -16.548 1.00 90.62 228 ILE A O 1
ATOM 1693 N N . GLY A 1 229 ? -11.195 -10.016 -17.215 1.00 89.38 229 GLY A N 1
ATOM 1694 C CA . GLY A 1 229 ? -10.997 -8.590 -17.484 1.00 89.38 229 GLY A CA 1
ATOM 1695 C C . GLY A 1 229 ? -11.021 -7.715 -16.228 1.00 89.38 229 GLY A C 1
ATOM 1696 O O . GLY A 1 229 ? -10.433 -6.636 -16.223 1.00 89.38 229 GLY A O 1
ATOM 1697 N N . GLY A 1 230 ? -11.662 -8.173 -15.153 1.00 91.06 230 GLY A N 1
ATOM 1698 C CA . GLY A 1 230 ? -11.693 -7.462 -13.877 1.00 91.06 230 GLY A CA 1
ATOM 1699 C C . GLY A 1 230 ? -12.254 -8.302 -12.735 1.00 91.06 230 GLY A C 1
ATOM 1700 O O . GLY A 1 230 ? -12.844 -9.359 -12.950 1.00 91.06 230 GLY A O 1
ATOM 1701 N N . LEU A 1 231 ? -12.075 -7.808 -11.517 1.00 92.06 231 LEU A N 1
ATOM 1702 C CA . LEU A 1 231 ? -12.521 -8.425 -10.276 1.00 92.06 231 LEU A CA 1
ATOM 1703 C C . LEU A 1 231 ? -13.377 -7.425 -9.500 1.00 92.06 231 LEU A C 1
ATOM 1705 O O . LEU A 1 231 ? -12.892 -6.373 -9.112 1.00 92.06 231 LEU A O 1
ATOM 1709 N N . GLY A 1 232 ? -14.634 -7.748 -9.241 1.00 92.56 232 GLY A N 1
ATOM 1710 C CA . GLY A 1 232 ? -15.469 -7.058 -8.269 1.00 92.56 232 GLY A CA 1
ATOM 1711 C C . GLY A 1 232 ? -15.478 -7.803 -6.944 1.00 92.56 232 GLY A C 1
ATOM 1712 O O . GLY A 1 232 ? -15.690 -9.013 -6.927 1.00 92.56 232 GLY A O 1
ATOM 1713 N N . LEU A 1 233 ? -15.280 -7.081 -5.850 1.00 92.19 233 LEU A N 1
ATOM 1714 C CA . LEU A 1 233 ? -15.442 -7.580 -4.491 1.00 92.19 233 LEU A CA 1
ATOM 1715 C C . LEU A 1 233 ? -16.522 -6.759 -3.808 1.00 92.19 233 LEU A C 1
ATOM 1717 O O . LEU A 1 233 ? -16.520 -5.535 -3.908 1.00 92.19 233 LEU A O 1
ATOM 1721 N N . GLY A 1 234 ? -17.431 -7.422 -3.113 1.00 91.12 234 GLY A N 1
ATOM 1722 C CA . GLY A 1 234 ? -18.422 -6.757 -2.289 1.00 91.12 234 GLY A CA 1
ATOM 1723 C C . GLY A 1 234 ? -18.624 -7.474 -0.974 1.00 91.12 234 GLY A C 1
ATOM 1724 O O . GLY A 1 234 ? -18.349 -8.664 -0.861 1.00 91.12 234 GLY A O 1
ATOM 1725 N N . LEU A 1 235 ? -19.098 -6.737 0.014 1.00 90.62 235 LEU A N 1
ATOM 1726 C CA . LEU A 1 235 ? -19.449 -7.249 1.319 1.00 90.62 235 LEU A CA 1
ATOM 1727 C C . LEU A 1 235 ? -20.866 -6.797 1.643 1.00 90.62 235 LEU A C 1
ATOM 1729 O O . LEU A 1 235 ? -21.177 -5.608 1.544 1.00 90.62 235 LEU A O 1
ATOM 1733 N N . ALA A 1 236 ? -21.705 -7.753 2.016 1.00 92.00 236 ALA A N 1
ATOM 1734 C CA . ALA A 1 236 ? -23.052 -7.493 2.477 1.00 92.00 236 ALA A CA 1
ATOM 1735 C C . ALA A 1 236 ? -23.253 -8.050 3.884 1.00 92.00 236 ALA A C 1
ATOM 1737 O O . ALA A 1 236 ? -22.738 -9.116 4.220 1.00 92.00 236 ALA A O 1
ATOM 1738 N N . GLY A 1 237 ? -24.017 -7.336 4.696 1.00 90.88 237 GLY A N 1
ATOM 1739 C CA . GLY A 1 237 ? -24.443 -7.779 6.014 1.00 90.88 237 GLY A CA 1
ATOM 1740 C C . GLY A 1 237 ? -25.872 -7.324 6.246 1.00 90.88 237 GLY A C 1
ATOM 1741 O O . GLY A 1 237 ? -26.187 -6.150 6.061 1.00 90.88 237 GLY A O 1
ATOM 1742 N N . SER A 1 238 ? -26.743 -8.248 6.639 1.00 91.12 238 SER A N 1
ATOM 1743 C CA . SER A 1 238 ? -28.136 -7.915 6.937 1.00 91.12 238 SER A CA 1
ATOM 1744 C C . SER A 1 238 ? -28.232 -7.155 8.254 1.00 91.12 238 SER A C 1
ATOM 1746 O O . SER A 1 238 ? -27.564 -7.504 9.229 1.00 91.12 238 SER A O 1
ATOM 1748 N N . GLY A 1 239 ? -29.065 -6.127 8.276 1.00 87.94 239 GLY A N 1
ATOM 1749 C CA . GLY A 1 239 ? -29.432 -5.400 9.471 1.00 87.94 239 GLY A CA 1
ATOM 1750 C C . GLY A 1 239 ? -30.221 -6.281 10.433 1.00 87.94 239 GLY A C 1
ATOM 1751 O O . GLY A 1 239 ? -30.850 -7.273 10.053 1.00 87.94 239 GLY A O 1
ATOM 1752 N N . LYS A 1 240 ? -30.173 -5.917 11.710 1.00 90.19 240 LYS A N 1
ATOM 1753 C CA . LYS A 1 240 ? -30.875 -6.615 12.785 1.00 90.19 240 LYS A CA 1
ATOM 1754 C C . LYS A 1 240 ? -31.273 -5.609 13.851 1.00 90.19 240 LYS A C 1
ATOM 1756 O O . LYS A 1 240 ? -30.491 -4.740 14.225 1.00 90.19 240 LYS A O 1
ATOM 1761 N N . GLU A 1 241 ? -32.493 -5.735 14.342 1.00 89.00 241 GLU A N 1
ATOM 1762 C CA . GLU A 1 241 ? -33.016 -4.897 15.415 1.00 89.00 241 GLU A CA 1
ATOM 1763 C C . GLU A 1 241 ? -33.105 -5.725 16.697 1.00 89.00 241 GLU A C 1
ATOM 1765 O O . GLU A 1 241 ? -33.561 -6.872 16.676 1.00 89.00 241 GLU A O 1
ATOM 1770 N N . SER A 1 242 ? -32.638 -5.163 17.812 1.00 86.38 242 SER A N 1
ATOM 1771 C CA . SER A 1 242 ? -32.810 -5.755 19.138 1.00 86.38 242 SER A CA 1
ATOM 1772 C C . SER A 1 242 ? -32.969 -4.658 20.182 1.00 86.38 242 SER A C 1
ATOM 1774 O O . SER A 1 242 ? -32.021 -3.944 20.510 1.00 86.38 242 SER A O 1
ATOM 1776 N N . GLY A 1 243 ? -34.176 -4.547 20.737 1.00 86.56 243 GLY A N 1
ATOM 1777 C CA . GLY A 1 243 ? -34.496 -3.540 21.745 1.00 86.56 243 GLY A CA 1
ATOM 1778 C C . GLY A 1 243 ? -34.453 -2.124 21.169 1.00 86.56 243 GLY A C 1
ATOM 1779 O O . GLY A 1 243 ? -35.168 -1.823 20.221 1.00 86.56 243 GLY A O 1
ATOM 1780 N N . SER A 1 244 ? -33.634 -1.255 21.763 1.00 84.62 244 SER A N 1
ATOM 1781 C CA . SER A 1 244 ? -33.417 0.131 21.319 1.00 84.62 244 SER A CA 1
ATOM 1782 C C . SER A 1 244 ? -32.301 0.279 20.279 1.00 84.62 244 SER A C 1
ATOM 1784 O O . SER A 1 244 ? -32.094 1.378 19.763 1.00 84.62 244 SER A O 1
ATOM 1786 N N . SER A 1 245 ? -31.573 -0.796 19.969 1.00 80.75 245 SER A N 1
ATOM 1787 C CA . SER A 1 245 ? -30.446 -0.778 19.037 1.00 80.75 245 SER A CA 1
ATOM 1788 C C . SER A 1 245 ? -30.845 -1.374 17.689 1.00 80.75 245 SER A C 1
ATOM 1790 O O . SER A 1 245 ? -31.391 -2.478 17.612 1.00 80.75 245 SER A O 1
ATOM 1792 N N . MET A 1 246 ? -30.524 -0.654 16.613 1.00 84.12 246 MET A N 1
ATOM 1793 C CA . MET A 1 246 ? -30.761 -1.088 15.239 1.00 84.12 246 MET A CA 1
ATOM 1794 C C . MET A 1 246 ? -29.442 -1.120 14.471 1.00 84.12 246 MET A C 1
ATOM 1796 O O . MET A 1 246 ? -28.804 -0.089 14.255 1.00 84.12 246 MET A O 1
ATOM 1800 N N . LEU A 1 247 ? -29.065 -2.310 14.018 1.00 84.88 247 LEU A N 1
ATOM 1801 C CA . LEU A 1 247 ? -27.999 -2.508 13.053 1.00 84.88 247 LEU A CA 1
ATOM 1802 C C . LEU A 1 247 ? -28.583 -2.353 11.648 1.00 84.88 247 LEU A C 1
ATOM 1804 O O . LEU A 1 247 ? -29.558 -3.021 11.303 1.00 84.88 247 LEU A O 1
ATOM 1808 N N . LYS A 1 248 ? -28.011 -1.456 10.844 1.00 86.88 248 LYS A N 1
ATOM 1809 C CA . LYS A 1 248 ? -28.451 -1.225 9.462 1.00 86.88 248 LYS A CA 1
ATOM 1810 C C . LYS A 1 248 ? -27.858 -2.262 8.513 1.00 86.88 248 LYS A C 1
ATOM 1812 O O . LYS A 1 248 ? -26.797 -2.821 8.784 1.00 86.88 248 LYS A O 1
ATOM 1817 N N . ASP A 1 249 ? -28.535 -2.466 7.387 1.00 88.56 249 ASP A N 1
ATOM 1818 C CA . ASP A 1 249 ? -27.972 -3.218 6.271 1.00 88.56 249 ASP A CA 1
ATOM 1819 C C . ASP A 1 249 ? -26.686 -2.542 5.779 1.00 88.56 249 ASP A C 1
ATOM 1821 O O . ASP A 1 249 ? -26.635 -1.319 5.603 1.00 88.56 249 ASP A O 1
ATOM 1825 N N . LEU A 1 250 ? -25.655 -3.347 5.536 1.00 87.12 250 LEU A N 1
ATOM 1826 C CA . LEU A 1 250 ? -24.450 -2.930 4.835 1.00 87.12 250 LEU A CA 1
ATOM 1827 C C . LEU A 1 250 ? -24.450 -3.601 3.468 1.00 87.12 250 LEU A C 1
ATOM 1829 O O . LEU A 1 250 ? -24.531 -4.823 3.382 1.00 87.12 250 LEU A O 1
ATOM 1833 N N . GLU A 1 251 ? -24.302 -2.814 2.411 1.00 91.62 251 GLU A N 1
ATOM 1834 C CA . GLU A 1 251 ? -24.024 -3.321 1.072 1.00 91.62 251 GLU A CA 1
ATOM 1835 C C . GLU A 1 251 ? -22.924 -2.461 0.455 1.00 91.62 251 GLU A C 1
ATOM 1837 O O . GLU A 1 251 ? -23.120 -1.291 0.122 1.00 91.62 251 GLU A O 1
ATOM 1842 N N . PHE A 1 252 ? -21.734 -3.038 0.337 1.00 88.88 252 PHE A N 1
ATOM 1843 C CA . PHE A 1 252 ? -20.578 -2.401 -0.272 1.00 88.88 252 PHE A CA 1
ATOM 1844 C C . PHE A 1 252 ? -20.077 -3.258 -1.428 1.00 88.88 252 PHE A C 1
ATOM 1846 O O . PHE A 1 252 ? -19.992 -4.476 -1.312 1.00 88.88 252 PHE A O 1
ATOM 1853 N N . SER A 1 253 ? -19.710 -2.640 -2.548 1.00 89.00 253 SER A N 1
ATOM 1854 C CA . SER A 1 253 ? -19.081 -3.342 -3.666 1.00 89.00 253 SER A CA 1
ATOM 1855 C C . SER A 1 253 ? -18.137 -2.418 -4.421 1.00 89.00 253 SER A C 1
ATOM 1857 O O . SER A 1 253 ? -18.491 -1.293 -4.766 1.00 89.00 253 SER A O 1
ATOM 1859 N N . GLN A 1 254 ? -16.956 -2.928 -4.758 1.00 89.81 254 GLN A N 1
ATOM 1860 C CA . GLN A 1 254 ? -15.927 -2.232 -5.517 1.00 89.81 254 GLN A CA 1
ATOM 1861 C C . GLN A 1 254 ? -15.386 -3.119 -6.638 1.00 89.81 254 GLN A C 1
ATOM 1863 O O . GLN A 1 254 ? -15.137 -4.308 -6.452 1.00 89.81 254 GLN A O 1
ATOM 1868 N N . ALA A 1 255 ? -15.201 -2.532 -7.820 1.00 89.50 255 ALA A N 1
ATOM 1869 C CA . ALA A 1 255 ? -14.625 -3.205 -8.976 1.00 89.50 255 ALA A CA 1
ATOM 1870 C C . ALA A 1 255 ? -13.178 -2.761 -9.216 1.00 89.50 255 ALA A C 1
ATOM 1872 O O . ALA A 1 255 ? -12.882 -1.572 -9.299 1.00 89.50 255 ALA A O 1
ATOM 1873 N N . PHE A 1 256 ? -12.297 -3.737 -9.391 1.00 86.19 256 PHE A N 1
ATOM 1874 C CA . PHE A 1 256 ? -10.888 -3.600 -9.717 1.00 86.19 256 PHE A CA 1
ATOM 1875 C C . PHE A 1 256 ? -10.668 -4.121 -11.135 1.00 86.19 256 PHE A C 1
ATOM 1877 O O . PHE A 1 256 ? -10.775 -5.318 -11.406 1.00 86.19 256 PHE A O 1
ATOM 1884 N N . TYR A 1 257 ? -10.369 -3.226 -12.068 1.00 86.31 257 TYR A N 1
ATOM 1885 C CA . TYR A 1 257 ? -10.063 -3.587 -13.448 1.00 86.31 257 TYR A CA 1
ATOM 1886 C C . TYR A 1 257 ? -8.930 -2.714 -13.977 1.00 86.31 257 TYR A C 1
ATOM 1888 O O . TYR A 1 257 ? -8.706 -1.598 -13.512 1.00 86.31 257 TYR A O 1
ATOM 1896 N N . ASN A 1 258 ? -8.204 -3.232 -14.962 1.00 81.81 258 ASN A N 1
ATOM 1897 C CA . ASN A 1 258 ? -7.183 -2.483 -15.678 1.00 81.81 258 ASN A CA 1
ATOM 1898 C C . ASN A 1 258 ? -7.446 -2.648 -17.174 1.00 81.81 258 ASN A C 1
ATOM 1900 O O . ASN A 1 258 ? -7.403 -3.763 -17.686 1.00 81.81 258 ASN A O 1
ATOM 1904 N N . SER A 1 259 ? -7.703 -1.546 -17.880 1.00 79.44 259 SER A N 1
ATOM 1905 C CA . SER A 1 259 ? -8.068 -1.577 -19.304 1.00 79.44 259 SER A CA 1
ATOM 1906 C C . SER A 1 259 ? -7.005 -2.220 -20.199 1.00 79.44 259 SER A C 1
ATOM 1908 O O . SER A 1 259 ? -7.328 -2.681 -21.288 1.00 79.44 259 SER A O 1
ATOM 1910 N N . ASN A 1 260 ? -5.750 -2.280 -19.741 1.00 78.44 260 ASN A N 1
ATOM 1911 C CA . ASN A 1 260 ? -4.615 -2.736 -20.542 1.00 78.44 260 ASN A CA 1
ATOM 1912 C C . ASN A 1 260 ? -4.068 -4.104 -20.105 1.00 78.44 260 ASN A C 1
ATOM 1914 O O . ASN A 1 260 ? -3.050 -4.547 -20.640 1.00 78.44 260 ASN A O 1
ATOM 1918 N N . ARG A 1 261 ? -4.670 -4.760 -19.100 1.00 75.00 261 ARG A N 1
ATOM 1919 C CA . ARG A 1 261 ? -4.171 -6.036 -18.562 1.00 75.00 261 ARG A CA 1
ATOM 1920 C C . ARG A 1 261 ? -5.312 -6.960 -18.156 1.00 75.00 261 ARG A C 1
ATOM 1922 O O . ARG A 1 261 ? -6.182 -6.575 -17.388 1.00 75.00 261 ARG A O 1
ATOM 1929 N N . THR A 1 262 ? -5.241 -8.211 -18.595 1.00 75.00 262 THR A N 1
ATOM 1930 C CA . THR A 1 262 ? -6.068 -9.295 -18.053 1.00 75.00 262 THR A CA 1
ATOM 1931 C C . THR A 1 262 ? -5.446 -9.834 -16.767 1.00 75.00 262 THR A C 1
ATOM 1933 O O . THR A 1 262 ? -4.223 -9.989 -16.685 1.00 75.00 262 THR A O 1
ATOM 1936 N N . LEU A 1 263 ? -6.275 -10.167 -15.779 1.00 73.00 263 LEU A N 1
ATOM 1937 C CA . LEU A 1 263 ? -5.852 -10.858 -14.561 1.00 73.00 263 LEU A CA 1
ATOM 1938 C C . LEU A 1 263 ? -5.473 -12.300 -14.931 1.00 73.00 263 LEU A C 1
ATOM 1940 O O . LEU A 1 263 ? -6.333 -13.158 -15.083 1.00 73.00 263 LEU A O 1
ATOM 1944 N N . ALA A 1 264 ? -4.181 -12.538 -15.162 1.00 59.06 264 ALA A N 1
ATOM 1945 C CA . ALA A 1 264 ? -3.633 -13.844 -15.551 1.00 59.06 264 ALA A CA 1
ATOM 1946 C C . ALA A 1 264 ? -2.642 -14.418 -14.516 1.00 59.06 264 ALA A C 1
ATOM 1948 O O . ALA A 1 264 ? -2.048 -15.469 -14.743 1.00 59.06 264 ALA A O 1
ATOM 1949 N N . GLN A 1 265 ? -2.414 -13.715 -13.402 1.00 60.62 265 GLN A N 1
ATOM 1950 C CA . GLN A 1 265 ? -1.497 -14.110 -12.327 1.00 60.62 265 GLN A CA 1
ATOM 1951 C C . GLN A 1 265 ? -2.186 -13.963 -10.976 1.00 60.62 265 GLN A C 1
ATOM 1953 O O . GLN A 1 265 ? -3.071 -13.117 -10.847 1.00 60.62 265 GLN A O 1
ATOM 1958 N N . ALA A 1 266 ? -1.791 -14.798 -10.002 1.00 63.28 266 ALA A N 1
ATOM 1959 C CA . ALA A 1 266 ? -2.359 -14.824 -8.651 1.00 63.28 266 ALA A CA 1
ATOM 1960 C C . ALA A 1 266 ? -2.510 -13.398 -8.101 1.00 63.28 266 ALA A C 1
ATOM 1962 O O . ALA A 1 266 ? -1.523 -12.672 -7.978 1.00 63.28 266 ALA A O 1
ATOM 1963 N N . ALA A 1 267 ? -3.747 -12.998 -7.821 1.00 63.22 267 ALA A N 1
ATOM 1964 C CA . ALA A 1 267 ? -4.072 -11.678 -7.310 1.00 63.22 267 ALA A CA 1
ATOM 1965 C C . ALA A 1 267 ? -4.389 -11.817 -5.822 1.00 63.22 267 ALA A C 1
ATOM 1967 O O . ALA A 1 267 ? -5.353 -12.479 -5.445 1.00 63.22 267 ALA A O 1
ATOM 1968 N N . ALA A 1 268 ? -3.562 -11.218 -4.972 1.00 63.44 268 ALA A N 1
ATOM 1969 C CA . ALA A 1 268 ? -3.875 -11.077 -3.558 1.00 63.44 268 ALA A CA 1
ATOM 1970 C C . ALA A 1 268 ? -4.539 -9.715 -3.349 1.00 63.44 268 ALA A C 1
ATOM 1972 O O . ALA A 1 268 ? -3.960 -8.688 -3.702 1.00 63.44 268 ALA A O 1
ATOM 1973 N N . VAL A 1 269 ? -5.748 -9.717 -2.796 1.00 65.69 269 VAL A N 1
ATOM 1974 C CA . VAL A 1 269 ? -6.470 -8.510 -2.396 1.00 65.69 269 VAL A CA 1
ATOM 1975 C C . VAL A 1 269 ? -6.704 -8.599 -0.896 1.00 65.69 269 VAL A C 1
ATOM 1977 O O . VAL A 1 269 ? -7.276 -9.570 -0.423 1.00 65.69 269 VAL A O 1
ATOM 1980 N N . SER A 1 270 ? -6.240 -7.618 -0.132 1.00 63.94 270 SER A N 1
ATOM 1981 C CA . SER A 1 270 ? -6.558 -7.516 1.295 1.00 63.94 270 SER A CA 1
ATOM 1982 C C . SER A 1 270 ? -7.768 -6.599 1.459 1.00 63.94 270 SER A C 1
ATOM 1984 O O . SER A 1 270 ? -7.843 -5.571 0.782 1.00 63.94 270 SER A O 1
ATOM 1986 N N . LEU A 1 271 ? -8.735 -6.999 2.287 1.00 64.06 271 LEU A N 1
ATOM 1987 C CA . LEU A 1 271 ? -9.940 -6.220 2.556 1.00 64.06 271 LEU A CA 1
ATOM 1988 C C . LEU A 1 271 ? -10.038 -5.991 4.059 1.00 64.06 271 LEU A C 1
ATOM 1990 O O . LEU A 1 271 ? -10.465 -6.861 4.798 1.00 64.06 271 LEU A O 1
ATOM 1994 N N . GLN A 1 272 ? -9.650 -4.811 4.516 1.00 63.41 272 GLN A N 1
ATOM 1995 C CA . GLN A 1 272 ? -9.700 -4.474 5.934 1.00 63.41 272 GLN A CA 1
ATOM 1996 C C . GLN A 1 272 ? -11.041 -3.815 6.259 1.00 63.41 272 GLN A C 1
ATOM 1998 O O . GLN A 1 272 ? -11.419 -2.840 5.604 1.00 63.41 272 GLN A O 1
ATOM 2003 N N . LEU A 1 273 ? -11.770 -4.353 7.243 1.00 59.16 273 LEU A N 1
ATOM 2004 C CA . LEU A 1 273 ? -13.033 -3.780 7.693 1.00 59.16 273 LEU A CA 1
ATOM 2005 C C . LEU A 1 273 ? -12.843 -3.066 9.031 1.00 59.16 273 LEU A C 1
ATOM 2007 O O . LEU A 1 273 ? -12.821 -3.666 10.104 1.00 59.16 273 LEU A O 1
ATOM 2011 N N . THR A 1 274 ? -12.725 -1.748 8.965 1.00 56.84 274 THR A N 1
ATOM 2012 C CA . THR A 1 274 ? -12.550 -0.929 10.161 1.00 56.84 274 THR A CA 1
ATOM 2013 C C . THR A 1 274 ? -13.903 -0.407 10.635 1.00 56.84 274 THR A C 1
ATOM 2015 O O . THR A 1 274 ? -14.591 0.298 9.895 1.00 56.84 274 THR A O 1
ATOM 2018 N N . MET A 1 275 ? -14.293 -0.739 11.869 1.00 54.16 275 MET A N 1
ATOM 2019 C CA . MET A 1 275 ? -15.504 -0.193 12.477 1.00 54.16 275 MET A CA 1
ATOM 2020 C C . MET A 1 275 ? -15.188 1.151 13.136 1.00 54.16 275 MET A C 1
ATOM 2022 O O . MET A 1 275 ? -14.265 1.259 13.944 1.00 54.16 275 MET A O 1
ATOM 2026 N N . VAL A 1 276 ? -15.990 2.165 12.814 1.00 47.91 276 VAL A N 1
ATOM 2027 C CA . VAL A 1 276 ? -15.904 3.504 13.406 1.00 47.91 276 VAL A CA 1
ATOM 2028 C C . VAL A 1 276 ? -17.212 3.788 14.136 1.00 47.91 276 VAL A C 1
ATOM 2030 O O . VAL A 1 276 ? -18.275 3.729 13.521 1.00 47.91 276 VAL A O 1
ATOM 2033 N N . SER A 1 277 ? -17.143 4.076 15.437 1.00 48.22 277 SER A N 1
ATOM 2034 C CA . SER A 1 277 ? -18.272 4.585 16.224 1.00 48.22 277 SER A CA 1
ATOM 2035 C C . SER A 1 277 ? -18.031 6.059 16.534 1.00 48.22 277 SER A C 1
ATOM 2037 O O . SER A 1 277 ? -16.913 6.431 16.882 1.00 48.22 277 SER A O 1
ATOM 2039 N N . GLU A 1 278 ? -19.063 6.899 16.413 1.00 43.34 278 GLU A N 1
ATOM 2040 C CA . GLU A 1 278 ? -18.954 8.353 16.625 1.00 43.34 278 GLU A CA 1
ATOM 2041 C C . GLU A 1 278 ? -18.585 8.734 18.071 1.00 43.34 278 GLU A C 1
ATOM 2043 O O . GLU A 1 278 ? -18.099 9.839 18.282 1.00 43.34 278 GLU A O 1
ATOM 2048 N N . ASN A 1 279 ? -18.748 7.830 19.049 1.00 41.03 279 ASN A N 1
ATOM 2049 C CA . ASN A 1 279 ? -18.511 8.131 20.469 1.00 41.03 279 ASN A CA 1
ATOM 2050 C C . ASN A 1 279 ? -17.409 7.305 21.158 1.00 41.03 279 ASN A C 1
ATOM 2052 O O . ASN A 1 279 ? -17.037 7.649 22.277 1.00 41.03 279 ASN A O 1
ATOM 2056 N N . ILE A 1 280 ? -16.856 6.254 20.535 1.00 44.00 280 ILE A N 1
ATOM 2057 C CA . ILE A 1 280 ? -15.779 5.435 21.127 1.00 44.00 280 ILE A CA 1
ATOM 2058 C C . ILE A 1 280 ? -14.787 4.981 20.054 1.00 44.00 280 ILE A C 1
ATOM 2060 O O . ILE A 1 280 ? -15.166 4.526 18.975 1.00 44.00 280 ILE A O 1
ATOM 2064 N N . ASN A 1 281 ? -13.498 5.075 20.390 1.00 40.25 281 ASN A N 1
ATOM 2065 C CA . ASN A 1 281 ? -12.385 4.636 19.557 1.00 40.25 281 ASN A CA 1
ATOM 2066 C C . ASN A 1 281 ? -12.477 3.141 19.194 1.00 40.25 281 ASN A C 1
ATOM 2068 O O . ASN A 1 281 ? -12.419 2.277 20.062 1.00 40.25 281 ASN A O 1
ATOM 2072 N N . PHE A 1 282 ? -12.592 2.921 17.881 1.00 45.44 282 PHE A N 1
ATOM 2073 C CA . PHE A 1 282 ? -12.197 1.791 17.030 1.00 45.44 282 PHE A CA 1
ATOM 2074 C C . PHE A 1 282 ? -12.151 0.369 17.616 1.00 45.44 282 PHE A C 1
ATOM 2076 O O . PHE A 1 282 ? -11.326 0.039 18.464 1.00 45.44 282 PHE A O 1
ATOM 2083 N N . ILE A 1 283 ? -12.933 -0.522 16.996 1.00 40.31 283 ILE A N 1
ATOM 2084 C CA . ILE A 1 283 ? -12.705 -1.972 17.004 1.00 40.31 283 ILE A CA 1
ATOM 2085 C C . ILE A 1 283 ? -12.501 -2.419 15.556 1.00 40.31 283 ILE A C 1
ATOM 2087 O O . ILE A 1 283 ? -13.203 -1.996 14.640 1.00 40.31 283 ILE A O 1
ATOM 2091 N N . GLU A 1 284 ? -11.502 -3.258 15.335 1.00 43.00 284 GLU A N 1
ATOM 2092 C CA . GLU A 1 284 ? -11.078 -3.679 14.007 1.00 43.00 284 GLU A CA 1
ATOM 2093 C C . GLU A 1 284 ? -11.505 -5.134 13.788 1.00 43.00 284 GLU A C 1
ATOM 2095 O O . GLU A 1 284 ? -11.071 -6.020 14.525 1.00 43.00 284 GLU A O 1
ATOM 2100 N N . LYS A 1 285 ? -12.387 -5.393 12.810 1.00 44.75 285 LYS A N 1
ATOM 2101 C CA . LYS A 1 285 ? -12.629 -6.760 12.324 1.00 44.75 285 LYS A CA 1
ATOM 2102 C C . LYS A 1 285 ? -11.727 -6.994 11.118 1.00 44.75 285 LYS A C 1
ATOM 2104 O O . LYS A 1 285 ? -11.861 -6.347 10.080 1.00 44.75 285 LYS A O 1
ATOM 2109 N N . PHE A 1 286 ? -10.794 -7.927 11.251 1.00 41.81 286 PHE A N 1
ATOM 2110 C CA . PHE A 1 286 ? -9.811 -8.202 10.213 1.00 41.81 286 PHE A CA 1
ATOM 2111 C C . PHE A 1 286 ? -10.324 -9.266 9.241 1.00 41.81 286 PHE A C 1
ATOM 2113 O O . PHE A 1 286 ? -10.513 -10.423 9.601 1.00 41.81 286 PHE A O 1
ATOM 2120 N N . ILE A 1 287 ? -10.476 -8.907 7.965 1.00 47.28 287 ILE A N 1
ATOM 2121 C CA . ILE A 1 287 ? -10.403 -9.891 6.879 1.00 47.28 287 ILE A CA 1
ATOM 2122 C C . ILE A 1 287 ? -9.020 -9.722 6.249 1.00 47.28 287 ILE A C 1
ATOM 2124 O O . ILE A 1 287 ? -8.822 -8.984 5.287 1.00 47.28 287 ILE A O 1
ATOM 2128 N N . ASP A 1 288 ? -8.024 -10.380 6.837 1.00 43.44 288 ASP A N 1
ATOM 2129 C CA . ASP A 1 288 ? -6.619 -10.073 6.554 1.00 43.44 288 ASP A CA 1
ATOM 2130 C C . ASP A 1 288 ? -6.262 -10.180 5.066 1.00 43.44 288 ASP A C 1
ATOM 2132 O O . ASP A 1 288 ? -5.609 -9.287 4.522 1.00 43.44 288 ASP A O 1
ATOM 2136 N N . VAL A 1 289 ? -6.683 -11.240 4.362 1.00 49.94 289 VAL A N 1
ATOM 2137 C CA . VAL A 1 289 ? -6.336 -11.410 2.941 1.00 49.94 289 VAL A CA 1
ATOM 2138 C C . VAL A 1 289 ? -7.345 -12.284 2.187 1.00 49.94 289 VAL A C 1
ATOM 2140 O O . VAL A 1 289 ? -7.564 -13.446 2.526 1.00 49.94 289 VAL A O 1
ATOM 2143 N N . VAL A 1 290 ? -7.860 -11.780 1.065 1.00 56.69 290 VAL A N 1
ATOM 2144 C CA . VAL A 1 290 ? -8.493 -12.576 0.005 1.00 56.69 290 VAL A CA 1
ATOM 2145 C C . VAL A 1 290 ? -7.436 -12.925 -1.049 1.00 56.69 290 VAL A C 1
ATOM 2147 O O . VAL A 1 290 ? -6.992 -12.083 -1.832 1.00 56.69 290 VAL A O 1
ATOM 2150 N N . LYS A 1 291 ? -6.995 -14.184 -1.092 1.00 60.75 291 LYS A N 1
ATOM 2151 C CA . LYS A 1 291 ? -6.030 -14.658 -2.100 1.00 60.75 291 LYS A CA 1
ATOM 2152 C C . LYS A 1 291 ? -6.770 -15.309 -3.260 1.00 60.75 291 LYS A C 1
ATOM 2154 O O . LYS A 1 291 ? -7.420 -16.332 -3.088 1.00 60.75 291 LYS A O 1
ATOM 2159 N N . ILE A 1 292 ? -6.642 -14.765 -4.462 1.00 61.25 292 ILE A N 1
ATOM 2160 C CA . ILE A 1 292 ? -7.188 -15.383 -5.671 1.00 61.25 292 ILE A CA 1
ATOM 2161 C C . ILE A 1 292 ? -6.036 -16.041 -6.417 1.00 61.25 292 ILE A C 1
ATOM 2163 O O . ILE A 1 292 ? -5.192 -15.372 -7.016 1.00 61.25 292 ILE A O 1
ATOM 2167 N N . ASN A 1 293 ? -5.983 -17.369 -6.346 1.00 58.78 293 ASN A N 1
ATOM 2168 C CA . ASN A 1 293 ? -4.945 -18.149 -7.001 1.00 58.78 293 ASN A CA 1
ATOM 2169 C C . ASN A 1 293 ? -5.439 -18.631 -8.363 1.00 58.78 293 ASN A C 1
ATOM 2171 O O . ASN A 1 293 ? -6.432 -19.350 -8.463 1.00 58.78 293 ASN A O 1
ATOM 2175 N N . PHE A 1 294 ? -4.695 -18.258 -9.401 1.00 51.81 294 PHE A N 1
ATOM 2176 C CA . PHE A 1 294 ? -4.883 -18.768 -10.754 1.00 51.81 294 PHE A CA 1
ATOM 2177 C C . PHE A 1 294 ? -3.880 -19.893 -11.026 1.00 51.81 294 PHE A C 1
ATOM 2179 O O . PHE A 1 294 ? -2.743 -19.824 -10.535 1.00 51.81 294 PHE A O 1
ATOM 2186 N N . PRO A 1 295 ? -4.251 -20.914 -11.812 1.00 46.44 295 PRO A N 1
ATOM 2187 C CA . PRO A 1 295 ? -3.338 -21.972 -12.207 1.00 46.44 295 PRO A CA 1
ATOM 2188 C C . PRO A 1 295 ? -2.124 -21.365 -12.921 1.00 46.44 295 PRO A C 1
ATOM 2190 O O . PRO A 1 295 ? -2.248 -20.594 -13.876 1.00 46.44 295 PRO A O 1
ATOM 2193 N N . ARG A 1 296 ? -0.917 -21.689 -12.437 1.00 41.34 296 ARG A N 1
ATOM 2194 C CA . ARG A 1 296 ? 0.331 -21.255 -13.076 1.00 41.34 296 ARG A CA 1
ATOM 2195 C C . ARG A 1 296 ? 0.404 -21.866 -14.475 1.00 41.34 296 ARG A C 1
ATOM 2197 O O . ARG A 1 296 ? 0.432 -23.086 -14.613 1.00 41.34 296 ARG A O 1
ATOM 2204 N N . ARG A 1 297 ? 0.526 -21.025 -15.508 1.00 43.97 297 ARG A N 1
ATOM 2205 C CA . ARG A 1 297 ? 0.990 -21.471 -16.829 1.00 43.97 297 ARG A CA 1
ATOM 2206 C C . ARG A 1 297 ? 2.353 -22.155 -16.672 1.00 43.97 297 ARG A C 1
ATOM 2208 O O . ARG A 1 297 ? 3.318 -21.500 -16.276 1.00 43.97 297 ARG A O 1
ATOM 2215 N N . PHE A 1 298 ? 2.456 -23.420 -17.072 1.00 36.50 298 PHE A N 1
ATOM 2216 C CA . PHE A 1 298 ? 3.703 -23.905 -17.657 1.00 36.50 298 PHE A CA 1
ATOM 2217 C C . PHE A 1 298 ? 3.902 -23.104 -18.952 1.00 36.50 298 PHE A C 1
ATOM 2219 O O . PHE A 1 298 ? 3.033 -23.103 -19.824 1.00 36.50 298 PHE A O 1
ATOM 2226 N N . ARG A 1 299 ? 4.980 -22.315 -19.028 1.00 37.72 299 ARG A N 1
ATOM 2227 C CA . ARG A 1 299 ? 5.397 -21.679 -20.285 1.00 37.72 299 ARG A CA 1
ATOM 2228 C C . ARG A 1 299 ? 5.731 -22.794 -21.281 1.00 37.72 299 ARG A C 1
ATOM 2230 O O . ARG A 1 299 ? 6.595 -23.607 -20.967 1.00 37.72 299 ARG A O 1
ATOM 2237 N N . ASN A 1 300 ? 5.085 -22.775 -22.445 1.00 34.56 300 ASN A N 1
ATOM 2238 C CA . ASN A 1 300 ? 5.734 -23.151 -23.700 1.00 34.56 300 ASN A CA 1
ATOM 2239 C C . ASN A 1 300 ? 6.308 -21.875 -24.312 1.00 34.56 300 ASN A C 1
ATOM 2241 O O . ASN A 1 300 ? 5.603 -20.839 -24.229 1.00 34.56 300 ASN A O 1
#

Solvent-accessible surface area (backbone atoms only — not comparable to full-atom values): 17578 Å² total; per-residue (Å²): 135,85,80,85,78,60,76,47,80,47,71,18,56,54,10,30,18,49,35,79,71,59,88,81,48,96,63,81,93,56,88,59,49,66,35,44,79,36,66,25,54,53,6,20,22,26,69,61,70,32,66,57,75,59,43,70,23,54,67,47,17,25,13,45,62,36,22,46,56,62,43,74,51,58,97,89,53,93,37,52,69,37,25,53,78,75,64,79,64,58,62,56,53,56,54,54,53,52,53,54,51,52,52,50,52,51,56,48,51,58,52,50,48,69,74,52,61,80,77,85,71,72,90,61,89,68,83,74,52,70,87,67,63,73,94,81,66,98,51,99,79,76,64,66,82,68,85,71,50,82,76,53,48,54,57,52,51,53,60,71,69,43,58,36,34,44,36,42,31,39,30,62,24,81,65,57,67,87,33,54,50,39,33,38,41,58,92,94,45,77,47,81,50,72,71,42,85,59,44,78,55,92,39,28,35,37,34,32,35,73,57,90,69,70,68,43,36,38,35,39,40,40,72,63,89,65,59,26,42,25,42,30,45,28,45,33,31,69,46,52,76,58,91,96,46,72,48,69,66,43,81,47,73,50,77,50,67,44,99,88,48,63,62,77,61,63,46,74,46,65,51,78,47,76,47,81,52,100,88,51,88,56,58,74,46,41,32,69,34,39,36,36,46,48,70,78,76,79,84,129

Radius of gyration: 36.18 Å; Cα contacts (8 Å, |Δi|>4): 538; chains: 1; bounding box: 92×67×60 Å